Protein AF-0000000070792043 (afdb_homodimer)

Organism: Mycobacterium bovis (strain ATCC BAA-935 / AF2122/97) (NCBI:txid233413)

Structure (mmCIF, N/CA/C/O backbone):
data_AF-0000000070792043-model_v1
#
loop_
_entity.id
_entity.type
_entity.pdbx_description
1 polymer 'PROBABLE CONSERVED MEMBRANE PROTEIN'
#
loop_
_atom_site.group_PDB
_atom_site.id
_atom_site.type_symbol
_atom_site.label_atom_id
_atom_site.label_alt_id
_atom_site.label_comp_id
_atom_site.label_asym_id
_atom_site.label_entity_id
_atom_site.label_seq_id
_atom_site.pdbx_PDB_ins_code
_atom_site.Cartn_x
_atom_site.Cartn_y
_atom_site.Cartn_z
_atom_site.occupancy
_atom_site.B_iso_or_equiv
_atom_site.auth_seq_id
_atom_site.auth_comp_id
_atom_site.auth_asym_id
_atom_site.auth_atom_id
_atom_site.pdbx_PDB_model_num
ATOM 1 N N . MET A 1 1 ? -3.168 -21.172 -9.523 1 60.22 1 MET A N 1
ATOM 2 C CA . MET A 1 1 ? -3.551 -22.078 -8.445 1 60.22 1 MET A CA 1
ATOM 3 C C . MET A 1 1 ? -4.125 -23.375 -9.008 1 60.22 1 MET A C 1
ATOM 5 O O . MET A 1 1 ? -3.621 -24.453 -8.711 1 60.22 1 MET A O 1
ATOM 9 N N . VAL A 1 2 ? -5.059 -23.281 -9.781 1 49.59 2 VAL A N 1
ATOM 10 C CA . VAL A 1 2 ? -5.766 -24.469 -10.258 1 49.59 2 VAL A CA 1
ATOM 11 C C . VAL A 1 2 ? -4.809 -25.375 -11.031 1 49.59 2 VAL A C 1
ATOM 13 O O . VAL A 1 2 ? -4.785 -26.578 -10.82 1 49.59 2 VAL A O 1
ATOM 16 N N . VAL A 1 3 ? -4.082 -24.781 -11.852 1 55.53 3 VAL A N 1
ATOM 17 C CA . VAL A 1 3 ? -3.17 -25.562 -12.68 1 55.53 3 VAL A CA 1
ATOM 18 C C . VAL A 1 3 ? -2.18 -26.312 -11.789 1 55.53 3 VAL A C 1
ATOM 20 O O . VAL A 1 3 ? -1.885 -27.484 -12.023 1 55.53 3 VAL A O 1
ATOM 23 N N . PHE A 1 4 ? -1.807 -25.641 -10.773 1 60.34 4 PHE A N 1
ATOM 24 C CA . PHE A 1 4 ? -0.852 -26.281 -9.875 1 60.34 4 PHE A CA 1
ATOM 25 C C . PHE A 1 4 ? -1.521 -27.391 -9.062 1 60.34 4 PHE A C 1
ATOM 27 O O . PHE A 1 4 ? -0.914 -28.422 -8.805 1 60.34 4 PHE A O 1
ATOM 34 N N . ALA A 1 5 ? -2.715 -27.078 -8.688 1 56.19 5 ALA A N 1
ATOM 35 C CA . ALA A 1 5 ? -3.457 -28.078 -7.938 1 56.19 5 ALA A CA 1
ATOM 36 C C . ALA A 1 5 ? -3.635 -29.359 -8.758 1 56.19 5 ALA A C 1
ATOM 38 O O . ALA A 1 5 ? -3.465 -30.469 -8.25 1 56.19 5 ALA A O 1
ATOM 39 N N . ILE A 1 6 ? -3.848 -29.25 -9.844 1 57.34 6 ILE A N 1
ATOM 40 C CA . ILE A 1 6 ? -4.094 -30.391 -10.719 1 57.34 6 ILE A CA 1
ATOM 41 C C . ILE A 1 6 ? -2.793 -31.156 -10.93 1 57.34 6 ILE A C 1
ATOM 43 O O . ILE A 1 6 ? -2.795 -32.406 -10.977 1 57.34 6 ILE A O 1
ATOM 47 N N . ALA A 1 7 ? -1.88 -30.438 -10.914 1 60.56 7 ALA A N 1
ATOM 48 C CA . ALA A 1 7 ? -0.592 -31.078 -11.172 1 60.56 7 ALA A CA 1
ATOM 49 C C . ALA A 1 7 ? 0.006 -31.641 -9.883 1 60.56 7 ALA A C 1
ATOM 51 O O . ALA A 1 7 ? 1.065 -32.281 -9.906 1 60.56 7 ALA A O 1
ATOM 52 N N . GLY A 1 8 ? -0.8 -31.562 -8.766 1 61.88 8 GLY A N 1
ATOM 53 C CA . GLY A 1 8 ? -0.325 -32.094 -7.5 1 61.88 8 GLY A CA 1
ATOM 54 C C . GLY A 1 8 ? 0.674 -31.172 -6.812 1 61.88 8 GLY A C 1
ATOM 55 O O . GLY A 1 8 ? 1.369 -31.594 -5.887 1 61.88 8 GLY A O 1
ATOM 56 N N . ASP A 1 9 ? 0.768 -30.078 -7.336 1 73.19 9 ASP A N 1
ATOM 57 C CA . ASP A 1 9 ? 1.8 -29.172 -6.844 1 73.19 9 ASP A CA 1
ATOM 58 C C . ASP A 1 9 ? 1.184 -27.984 -6.094 1 73.19 9 ASP A C 1
ATOM 60 O O . ASP A 1 9 ? 1.691 -26.875 -6.164 1 73.19 9 ASP A O 1
ATOM 64 N N . PHE A 1 10 ? 0.023 -28.328 -5.371 1 77.19 10 PHE A N 1
ATOM 65 C CA . PHE A 1 10 ? -0.69 -27.266 -4.688 1 77.19 10 PHE A CA 1
ATOM 66 C C . PHE A 1 10 ? 0.162 -26.672 -3.574 1 77.19 10 PHE A C 1
ATOM 68 O O . PHE A 1 10 ? 0.222 -25.453 -3.416 1 77.19 10 PHE A O 1
ATOM 75 N N . TRP A 1 11 ? 0.757 -27.531 -2.824 1 80.06 11 TRP A N 1
ATOM 76 C CA . TRP A 1 11 ? 1.46 -27.047 -1.635 1 80.06 11 TRP A CA 1
ATOM 77 C C . TRP A 1 11 ? 2.652 -26.188 -2.016 1 80.06 11 TRP A C 1
ATOM 79 O O . TRP A 1 11 ? 2.855 -25.109 -1.437 1 80.06 11 TRP A O 1
ATOM 89 N N . PRO A 1 12 ? 3.436 -26.656 -2.986 1 77.75 12 PRO A N 1
ATOM 90 C CA . PRO A 1 12 ? 4.496 -25.766 -3.434 1 77.75 12 PRO A CA 1
ATOM 91 C C . PRO A 1 12 ? 3.959 -24.422 -3.949 1 77.75 12 PRO A C 1
ATOM 93 O O . PRO A 1 12 ? 4.574 -23.375 -3.727 1 77.75 12 PRO A O 1
ATOM 96 N N . TRP A 1 13 ? 2.887 -24.438 -4.664 1 81.19 13 TRP A N 1
ATOM 97 C CA . TRP A 1 13 ? 2.252 -23.203 -5.137 1 81.19 13 TRP A CA 1
ATOM 98 C C . TRP A 1 13 ? 1.836 -22.328 -3.967 1 81.19 13 TRP A C 1
ATOM 100 O O . TRP A 1 13 ? 2.092 -21.125 -3.971 1 81.19 13 TRP A O 1
ATOM 110 N N . ALA A 1 14 ? 1.136 -22.906 -2.998 1 84.75 14 ALA A N 1
ATOM 111 C CA . ALA A 1 14 ? 0.627 -22.172 -1.844 1 84.75 14 ALA A CA 1
ATOM 112 C C . ALA A 1 14 ? 1.769 -21.547 -1.044 1 84.75 14 ALA A C 1
ATOM 114 O O . ALA A 1 14 ? 1.661 -20.422 -0.58 1 84.75 14 ALA A O 1
ATOM 115 N N . LEU A 1 15 ? 2.795 -22.328 -0.849 1 84.88 15 LEU A N 1
ATOM 116 C CA . LEU A 1 15 ? 3.945 -21.828 -0.106 1 84.88 15 LEU A CA 1
ATOM 117 C C . LEU A 1 15 ? 4.59 -20.656 -0.83 1 84.88 15 LEU A C 1
ATOM 119 O O . LEU A 1 15 ? 4.941 -19.641 -0.204 1 84.88 15 LEU A O 1
ATOM 123 N N . GLN A 1 16 ? 4.754 -20.812 -2.141 1 86.06 16 GLN A N 1
ATOM 124 C CA . GLN A 1 16 ? 5.332 -19.719 -2.916 1 86.06 16 GLN A CA 1
ATOM 125 C C . GLN A 1 16 ? 4.43 -18.484 -2.891 1 86.06 16 GLN A C 1
ATOM 127 O O . GLN A 1 16 ? 4.918 -17.359 -2.822 1 86.06 16 GLN A O 1
ATOM 132 N N . PHE A 1 17 ? 3.162 -18.766 -3.025 1 90 17 PHE A N 1
ATOM 133 C CA . PHE A 1 17 ? 2.195 -17.672 -2.982 1 90 17 PHE A CA 1
ATOM 134 C C . PHE A 1 17 ? 2.318 -16.891 -1.681 1 90 17 PHE A C 1
ATOM 136 O O . PHE A 1 17 ? 2.457 -15.664 -1.696 1 90 17 PHE A O 1
ATOM 143 N N . VAL A 1 18 ? 2.289 -17.516 -0.588 1 89.94 18 VAL A N 1
ATOM 144 C CA . VAL A 1 18 ? 2.326 -16.875 0.728 1 89.94 18 VAL A CA 1
ATOM 145 C C . VAL A 1 18 ? 3.674 -16.188 0.932 1 89.94 18 VAL A C 1
ATOM 147 O O . VAL A 1 18 ? 3.73 -15.055 1.408 1 89.94 18 VAL A O 1
ATOM 150 N N . ALA A 1 19 ? 4.75 -16.844 0.618 1 89.88 19 ALA A N 1
ATOM 151 C CA . ALA A 1 19 ? 6.086 -16.281 0.789 1 89.88 19 ALA A CA 1
ATOM 152 C C . ALA A 1 19 ? 6.238 -14.992 -0.025 1 89.88 19 ALA A C 1
ATOM 154 O O . ALA A 1 19 ? 6.73 -13.984 0.483 1 89.88 19 ALA A O 1
ATOM 155 N N . THR A 1 20 ? 5.812 -15.055 -1.32 1 92.38 20 THR A N 1
ATOM 156 C CA . THR A 1 20 ? 5.938 -13.891 -2.184 1 92.38 20 THR A CA 1
ATOM 157 C C . THR A 1 20 ? 5.062 -12.742 -1.681 1 92.38 20 THR A C 1
ATOM 159 O O . THR A 1 20 ? 5.48 -11.586 -1.684 1 92.38 20 THR A O 1
ATOM 162 N N . LEU A 1 21 ? 3.926 -13.102 -1.279 1 92.75 21 LEU A N 1
ATOM 163 C CA . LEU A 1 21 ? 2.988 -12.117 -0.755 1 92.75 21 LEU A CA 1
ATOM 164 C C . LEU A 1 21 ? 3.586 -11.375 0.437 1 92.75 21 LEU A C 1
ATOM 166 O O . LEU A 1 21 ? 3.604 -10.141 0.463 1 92.75 21 LEU A O 1
ATOM 170 N N . TRP A 1 22 ? 4.074 -12.055 1.373 1 90.69 22 TRP A N 1
ATOM 171 C CA . TRP A 1 22 ? 4.574 -11.469 2.611 1 90.69 22 TRP A CA 1
ATOM 172 C C . TRP A 1 22 ? 5.902 -10.75 2.377 1 90.69 22 TRP A C 1
ATOM 174 O O . TRP A 1 22 ? 6.133 -9.664 2.908 1 90.69 22 TRP A O 1
ATOM 184 N N . VAL A 1 23 ? 6.758 -11.367 1.626 1 91 23 VAL A N 1
ATOM 185 C CA . VAL A 1 23 ? 8.039 -10.727 1.344 1 91 23 VAL A CA 1
ATOM 186 C C . VAL A 1 23 ? 7.812 -9.422 0.586 1 91 23 VAL A C 1
ATOM 188 O O . VAL A 1 23 ? 8.5 -8.43 0.834 1 91 23 VAL A O 1
ATOM 191 N N . SER A 1 24 ? 6.887 -9.438 -0.361 1 93.56 24 SER A N 1
ATOM 192 C CA . SER A 1 24 ? 6.57 -8.227 -1.108 1 93.56 24 SER A CA 1
ATOM 193 C C . SER A 1 24 ? 6.047 -7.133 -0.187 1 93.56 24 SER A C 1
ATOM 195 O O . SER A 1 24 ? 6.43 -5.965 -0.32 1 93.56 24 SER A O 1
ATOM 197 N N . THR A 1 25 ? 5.176 -7.477 0.72 1 91.69 25 THR A N 1
ATOM 198 C CA . THR A 1 25 ? 4.648 -6.496 1.663 1 91.69 25 THR A CA 1
ATOM 199 C C . THR A 1 25 ? 5.754 -5.965 2.568 1 91.69 25 THR A C 1
ATOM 201 O O . THR A 1 25 ? 5.816 -4.766 2.842 1 91.69 25 THR A O 1
ATOM 204 N N . PHE A 1 26 ? 6.645 -6.852 3.004 1 90.44 26 PHE A N 1
ATOM 205 C CA . PHE A 1 26 ? 7.758 -6.438 3.85 1 90.44 26 PHE A CA 1
ATOM 206 C C . PHE A 1 26 ? 8.695 -5.508 3.094 1 90.44 26 PHE A C 1
ATOM 208 O O . PHE A 1 26 ? 9.32 -4.629 3.689 1 90.44 26 PHE A O 1
ATOM 215 N N . LEU A 1 27 ? 8.758 -5.746 1.826 1 93.44 27 LEU A N 1
ATOM 216 C CA . LEU A 1 27 ? 9.578 -4.859 1.006 1 93.44 27 LEU A CA 1
ATOM 217 C C . LEU A 1 27 ? 9.055 -3.428 1.071 1 93.44 27 LEU A C 1
ATOM 219 O O . LEU A 1 27 ? 9.844 -2.484 1.205 1 93.44 27 LEU A O 1
ATOM 223 N N . VAL A 1 28 ? 7.793 -3.252 1.011 1 91.62 28 VAL A N 1
ATOM 224 C CA . VAL A 1 28 ? 7.188 -1.925 1.063 1 91.62 28 VAL A CA 1
ATOM 225 C C . VAL A 1 28 ? 7.336 -1.345 2.469 1 91.62 28 VAL A C 1
ATOM 227 O O . VAL A 1 28 ? 7.703 -0.178 2.631 1 91.62 28 VAL A O 1
ATOM 230 N N . VAL A 1 29 ? 7.09 -2.188 3.486 1 88.62 29 VAL A N 1
ATOM 231 C CA . VAL A 1 29 ? 7.184 -1.729 4.867 1 88.62 29 VAL A CA 1
ATOM 232 C C . VAL A 1 29 ? 8.625 -1.343 5.188 1 88.62 29 VAL A C 1
ATOM 234 O O . VAL A 1 29 ? 8.867 -0.376 5.914 1 88.62 29 VAL A O 1
ATOM 237 N N . ALA A 1 30 ? 9.57 -2.076 4.629 1 90.62 30 ALA A N 1
ATOM 238 C CA . ALA A 1 30 ? 11 -1.852 4.855 1 90.62 30 ALA A CA 1
ATOM 239 C C . ALA A 1 30 ? 11.438 -0.505 4.285 1 90.62 30 ALA A C 1
ATOM 241 O O . ALA A 1 30 ? 12.484 0.026 4.664 1 90.62 30 ALA A O 1
ATOM 242 N N . SER A 1 31 ? 10.602 -0.005 3.346 1 93.5 31 SER A N 1
ATOM 243 C CA . SER A 1 31 ? 10.953 1.264 2.713 1 93.5 31 SER A CA 1
ATOM 244 C C . SER A 1 31 ? 10.508 2.447 3.568 1 93.5 31 SER A C 1
ATOM 246 O O . SER A 1 31 ? 10.773 3.602 3.225 1 93.5 31 SER A O 1
ATOM 248 N N . HIS A 1 32 ? 9.883 2.182 4.727 1 88.38 32 HIS A N 1
ATOM 249 C CA . HIS A 1 32 ? 9.422 3.238 5.621 1 88.38 32 HIS A CA 1
ATOM 250 C C . HIS A 1 32 ? 10.219 3.244 6.922 1 88.38 32 HIS A C 1
ATOM 252 O O . HIS A 1 32 ? 10.625 2.188 7.41 1 88.38 32 HIS A O 1
ATOM 258 N N . GLU A 1 33 ? 10.477 4.391 7.344 1 74.56 33 GLU A N 1
ATOM 259 C CA . GLU A 1 33 ? 11.133 4.594 8.633 1 74.56 33 GLU A CA 1
ATOM 260 C C . GLU A 1 33 ? 10.148 5.082 9.688 1 74.56 33 GLU A C 1
ATOM 262 O O . GLU A 1 33 ? 9.641 6.203 9.602 1 74.56 33 GLU A O 1
ATOM 267 N N . PHE A 1 34 ? 9.531 4.113 10.555 1 63.62 34 PHE A N 1
ATOM 268 C CA . PHE A 1 34 ? 8.586 4.523 11.586 1 63.62 34 PHE A CA 1
ATOM 269 C C . PHE A 1 34 ? 9.32 4.953 12.852 1 63.62 34 PHE A C 1
ATOM 271 O O . PHE A 1 34 ? 8.82 5.781 13.617 1 63.62 34 PHE A O 1
ATOM 278 N N . GLU A 1 35 ? 10.266 3.941 13.469 1 53 35 GLU A N 1
ATOM 279 C CA . GLU A 1 35 ? 10.867 4.082 14.789 1 53 35 GLU A CA 1
ATOM 280 C C . GLU A 1 35 ? 11.836 5.266 14.828 1 53 35 GLU A C 1
ATOM 282 O O . GLU A 1 35 ? 12.492 5.5 15.844 1 53 35 GLU A O 1
ATOM 287 N N . ASP A 1 36 ? 12.266 5.793 13.875 1 46.47 36 ASP A N 1
ATOM 288 C CA . ASP A 1 36 ? 13.609 6.188 14.281 1 46.47 36 ASP A CA 1
ATOM 289 C C . ASP A 1 36 ? 13.578 6.973 15.594 1 46.47 36 ASP A C 1
ATOM 291 O O . ASP A 1 36 ? 12.688 7.793 15.812 1 46.47 36 ASP A O 1
ATOM 295 N N . ASP A 1 37 ? 14.234 6.359 16.641 1 40.28 37 ASP A N 1
ATOM 296 C CA . ASP A 1 37 ? 15.047 6.93 17.703 1 40.28 37 ASP A CA 1
ATOM 297 C C . ASP A 1 37 ? 15.516 8.336 17.344 1 40.28 37 ASP A C 1
ATOM 299 O O . ASP A 1 37 ? 16.391 8.898 18.016 1 40.28 37 ASP A O 1
ATOM 303 N N . THR A 1 38 ? 15.57 8.531 16.156 1 39.09 38 THR A N 1
ATOM 304 C CA . THR A 1 38 ? 16.234 9.82 16.016 1 39.09 38 THR A CA 1
ATOM 305 C C . THR A 1 38 ? 15.492 10.891 16.812 1 39.09 38 THR A C 1
ATOM 307 O O . THR A 1 38 ? 14.281 11.062 16.672 1 39.09 38 THR A O 1
ATOM 310 N N . GLN A 1 39 ? 15.781 10.984 18.078 1 37.19 39 GLN A N 1
ATOM 311 C CA . GLN A 1 39 ? 15.695 12.102 19.016 1 37.19 39 GLN A CA 1
ATOM 312 C C . GLN A 1 39 ? 15.297 13.391 18.297 1 37.19 39 GLN A C 1
ATOM 314 O O . GLN A 1 39 ? 15.141 14.43 18.938 1 37.19 39 GLN A O 1
ATOM 319 N N . GLY A 1 40 ? 15.773 13.633 17.078 1 37.81 40 GLY A N 1
ATOM 320 C CA . GLY A 1 40 ? 15.609 15.055 16.781 1 37.81 40 GLY A CA 1
ATOM 321 C C . GLY A 1 40 ? 14.148 15.484 16.75 1 37.81 40 GLY A C 1
ATOM 322 O O . GLY A 1 40 ? 13.258 14.648 16.594 1 37.81 40 GLY A O 1
ATOM 323 N N . GLY A 1 41 ? 13.742 16.516 17.391 1 35.09 41 GLY A N 1
ATOM 324 C CA . GLY A 1 41 ? 12.555 17.328 17.609 1 35.09 41 GLY A CA 1
ATOM 325 C C . GLY A 1 41 ? 11.578 17.281 16.453 1 35.09 41 GLY A C 1
ATOM 326 O O . GLY A 1 41 ? 11.969 17.078 15.305 1 35.09 41 GLY A O 1
ATOM 327 N N . ALA A 1 42 ? 10.414 16.438 16.531 1 41.62 42 ALA A N 1
ATOM 328 C CA . ALA A 1 42 ? 9.305 16.906 15.719 1 41.62 42 ALA A CA 1
ATOM 329 C C . ALA A 1 42 ? 9.516 18.359 15.289 1 41.62 42 ALA A C 1
ATOM 331 O O . ALA A 1 42 ? 9.398 19.281 16.094 1 41.62 42 ALA A O 1
ATOM 332 N N . VAL A 1 43 ? 10.438 18.703 14.641 1 39.06 43 VAL A N 1
ATOM 333 C CA . VAL A 1 43 ? 10.422 20.125 14.32 1 39.06 43 VAL A CA 1
ATOM 334 C C . VAL A 1 43 ? 9.055 20.531 13.773 1 39.06 43 VAL A C 1
ATOM 336 O O . VAL A 1 43 ? 8.617 20 12.742 1 39.06 43 VAL A O 1
ATOM 339 N N . ASN A 1 44 ? 7.945 20.641 14.609 1 43.31 44 ASN A N 1
ATOM 340 C CA . ASN A 1 44 ? 6.641 21.266 14.422 1 43.31 44 ASN A CA 1
ATOM 341 C C . ASN A 1 44 ? 6.508 21.875 13.031 1 43.31 44 ASN A C 1
ATOM 343 O O . ASN A 1 44 ? 5.398 21.984 12.5 1 43.31 44 ASN A O 1
ATOM 347 N N . GLY A 1 45 ? 7.633 22.609 12.516 1 43.75 45 GLY A N 1
ATOM 348 C CA . GLY A 1 45 ? 7.641 23.5 11.359 1 43.75 45 GLY A CA 1
ATOM 349 C C . GLY A 1 45 ? 8.227 22.844 10.117 1 43.75 45 GLY A C 1
ATOM 350 O O . GLY A 1 45 ? 8.758 23.547 9.242 1 43.75 45 GLY A O 1
ATOM 351 N N . GLU A 1 46 ? 8.477 21.438 10.172 1 54.53 46 GLU A N 1
ATOM 352 C CA . GLU A 1 46 ? 9.32 20.953 9.078 1 54.53 46 GLU A CA 1
ATOM 353 C C . GLU A 1 46 ? 8.523 20.828 7.781 1 54.53 46 GLU A C 1
ATOM 355 O O . GLU A 1 46 ? 7.305 20.656 7.812 1 54.53 46 GLU A O 1
ATOM 360 N N . ASP A 1 47 ? 9.156 21.266 6.68 1 69.31 47 ASP A N 1
ATOM 361 C CA . ASP A 1 47 ? 8.766 21.172 5.277 1 69.31 47 ASP A CA 1
ATOM 362 C C . ASP A 1 47 ? 8.297 19.766 4.926 1 69.31 47 ASP A C 1
ATOM 364 O O . ASP A 1 47 ? 8.906 18.781 5.336 1 69.31 47 ASP A O 1
ATOM 368 N N . TRP A 1 48 ? 7.137 19.594 4.648 1 76.19 48 TRP A N 1
ATOM 369 C CA . TRP A 1 48 ? 6.488 18.359 4.215 1 76.19 48 TRP A CA 1
ATOM 370 C C . TRP A 1 48 ? 7.441 17.516 3.385 1 76.19 48 TRP A C 1
ATOM 372 O O . TRP A 1 48 ? 7.531 16.297 3.586 1 76.19 48 TRP A O 1
ATOM 382 N N . GLY A 1 49 ? 8.148 18.188 2.494 1 81.38 49 GLY A N 1
ATOM 383 C CA . GLY A 1 49 ? 9.086 17.453 1.654 1 81.38 49 GLY A CA 1
ATOM 384 C C . GLY A 1 49 ? 10.195 16.781 2.441 1 81.38 49 GLY A C 1
ATOM 385 O O . GLY A 1 49 ? 10.57 15.641 2.152 1 81.38 49 GLY A O 1
ATOM 386 N N . ILE A 1 50 ? 10.688 17.438 3.363 1 83.94 50 ILE A N 1
ATOM 387 C CA . ILE A 1 50 ? 11.75 16.906 4.195 1 83.94 50 ILE A CA 1
ATOM 388 C C . ILE A 1 50 ? 11.219 15.734 5.023 1 83.94 50 ILE A C 1
ATOM 390 O O . ILE A 1 50 ? 11.883 14.703 5.156 1 83.94 50 ILE A O 1
ATOM 394 N N . ASP A 1 51 ? 10.039 15.945 5.551 1 82.19 51 ASP A N 1
ATOM 395 C CA . ASP A 1 51 ? 9.406 14.875 6.312 1 82.19 51 ASP A CA 1
ATOM 396 C C . ASP A 1 51 ? 9.227 13.617 5.461 1 82.19 51 ASP A C 1
ATOM 398 O O . ASP A 1 51 ? 9.484 12.508 5.922 1 82.19 51 ASP A O 1
ATOM 402 N N . GLN A 1 52 ? 8.828 13.766 4.223 1 85.81 52 GLN A N 1
ATOM 403 C CA . GLN A 1 52 ? 8.648 12.641 3.309 1 85.81 52 GLN A CA 1
ATOM 404 C C . GLN A 1 52 ? 9.969 11.922 3.051 1 85.81 52 GLN A C 1
ATOM 406 O O . GLN A 1 52 ? 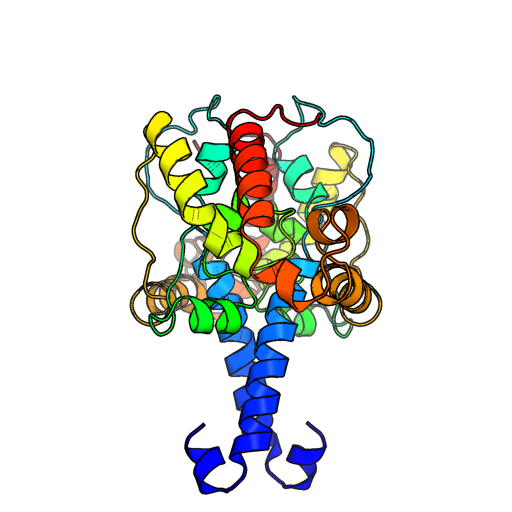10 10.688 2.975 1 85.81 52 GLN A O 1
ATOM 411 N N . LEU A 1 53 ? 11.039 12.688 2.912 1 89.44 53 LEU A N 1
ATOM 412 C CA . LEU A 1 53 ? 12.352 12.117 2.637 1 89.44 53 LEU A CA 1
ATOM 413 C C . LEU A 1 53 ? 12.883 11.367 3.854 1 89.44 53 LEU A C 1
ATOM 415 O O . LEU A 1 53 ? 13.531 10.328 3.713 1 89.44 53 LEU A O 1
ATOM 419 N N . GLU A 1 54 ? 12.586 11.852 4.984 1 87.44 54 GLU A N 1
ATOM 420 C CA . GLU A 1 54 ? 13.141 11.273 6.207 1 87.44 54 GLU A CA 1
ATOM 421 C C . GLU A 1 54 ? 12.414 9.984 6.586 1 87.44 54 GLU A C 1
ATOM 423 O O . GLU A 1 54 ? 12.992 9.109 7.23 1 87.44 54 GLU A O 1
ATOM 428 N N . HIS A 1 55 ? 11.188 9.82 6.113 1 87.56 55 HIS A N 1
ATOM 429 C CA . HIS A 1 55 ? 10.406 8.664 6.527 1 87.56 55 HIS A CA 1
ATOM 430 C C . HIS A 1 55 ? 10.367 7.605 5.434 1 87.56 55 HIS A C 1
ATOM 432 O O . HIS A 1 55 ? 9.57 6.664 5.5 1 87.56 55 HIS A O 1
ATOM 438 N N . ALA A 1 56 ? 11.211 7.766 4.441 1 92.56 56 ALA A N 1
ATOM 439 C CA . ALA A 1 56 ? 11.297 6.793 3.355 1 92.56 56 ALA A CA 1
ATOM 440 C C . ALA A 1 56 ? 12.742 6.391 3.088 1 92.56 56 ALA A C 1
ATOM 442 O O . ALA A 1 56 ? 13.656 7.203 3.236 1 92.56 56 ALA A O 1
ATOM 443 N N . ASN A 1 57 ? 12.977 5.23 2.705 1 94.06 57 ASN A N 1
ATOM 444 C CA . ASN A 1 57 ? 14.273 4.688 2.299 1 94.06 57 ASN A CA 1
ATOM 445 C C . ASN A 1 57 ? 14.211 4.082 0.9 1 94.06 57 ASN A C 1
ATOM 447 O O . ASN A 1 57 ? 13.242 3.396 0.559 1 94.06 57 ASN A O 1
ATOM 451 N N . ASP A 1 58 ? 15.125 4.414 0.152 1 96.19 58 ASP A N 1
ATOM 452 C CA . ASP A 1 58 ? 15.297 3.652 -1.081 1 96.19 58 ASP A CA 1
ATOM 453 C C . ASP A 1 58 ? 15.867 2.266 -0.793 1 96.19 58 ASP A C 1
ATOM 455 O O . ASP A 1 58 ? 16.734 2.111 0.075 1 96.19 58 ASP A O 1
ATOM 459 N N . LEU A 1 59 ? 15.398 1.35 -1.594 1 95.38 59 LEU A N 1
ATOM 460 C CA . LEU A 1 59 ? 15.82 -0.021 -1.335 1 95.38 59 LEU A CA 1
ATOM 461 C C . LEU A 1 59 ? 16.422 -0.649 -2.588 1 95.38 59 LEU A C 1
ATOM 463 O O . LEU A 1 59 ? 16.031 -0.315 -3.707 1 95.38 59 LEU A O 1
ATOM 467 N N . THR A 1 60 ? 17.391 -1.559 -2.301 1 96.19 60 THR A N 1
ATOM 468 C CA . THR A 1 60 ? 17.922 -2.451 -3.328 1 96.19 60 THR A CA 1
ATOM 469 C C . THR A 1 60 ? 17.594 -3.906 -2.996 1 96.19 60 THR A C 1
ATOM 471 O O . THR A 1 60 ? 17.625 -4.301 -1.828 1 96.19 60 THR A O 1
ATOM 474 N N . VAL A 1 61 ? 17.219 -4.633 -4.02 1 95.19 61 VAL A N 1
ATOM 475 C CA . VAL A 1 61 ? 16.969 -6.062 -3.857 1 95.19 61 VAL A CA 1
ATOM 476 C C . VAL A 1 61 ? 18.156 -6.852 -4.43 1 95.19 61 VAL A C 1
ATOM 478 O O . VAL A 1 61 ? 18.797 -7.625 -3.717 1 95.19 61 VAL A O 1
ATOM 481 N N . ILE A 1 62 ? 18.469 -6.59 -5.691 1 94 62 ILE A N 1
ATOM 482 C CA . ILE A 1 62 ? 19.578 -7.293 -6.312 1 94 62 ILE A CA 1
ATOM 483 C C . ILE A 1 62 ? 20.625 -6.285 -6.777 1 94 62 ILE A C 1
ATOM 485 O O . ILE A 1 62 ? 21.672 -6.668 -7.305 1 94 62 ILE A O 1
ATOM 489 N N . GLY A 1 63 ? 20.375 -5.043 -6.746 1 93.56 63 GLY A N 1
ATOM 490 C CA . GLY A 1 63 ? 21.391 -4.031 -6.988 1 93.56 63 GLY A CA 1
ATOM 491 C C . GLY A 1 63 ? 21.219 -3.336 -8.328 1 93.56 63 GLY A C 1
ATOM 492 O O . GLY A 1 63 ? 21.781 -2.254 -8.539 1 93.56 63 GLY A O 1
ATOM 493 N N . ASN A 1 64 ? 20.5 -3.93 -9.289 1 93.88 64 ASN A N 1
ATOM 494 C CA . ASN A 1 64 ? 20.188 -3.266 -10.555 1 93.88 64 ASN A CA 1
ATOM 495 C C . ASN A 1 64 ? 18.938 -2.402 -10.438 1 93.88 64 ASN A C 1
ATOM 497 O O . ASN A 1 64 ? 17.859 -2.908 -10.133 1 93.88 64 ASN A O 1
ATOM 501 N N . ARG A 1 65 ? 19.094 -1.191 -10.71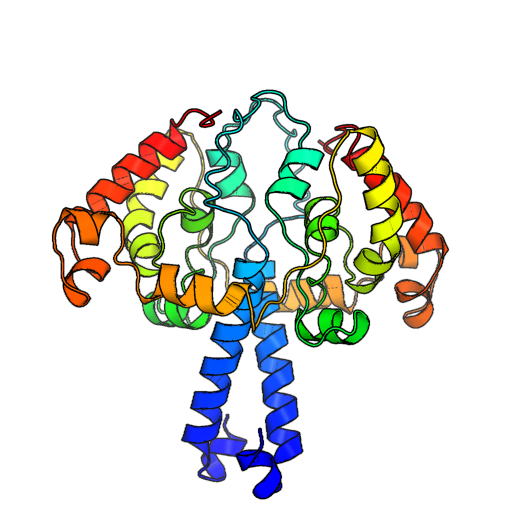9 1 91.81 65 ARG A N 1
ATOM 502 C CA . ARG A 1 65 ? 18.047 -0.206 -10.469 1 91.81 65 ARG A CA 1
ATOM 503 C C . ARG A 1 65 ? 16.766 -0.567 -11.219 1 91.81 65 ARG A C 1
ATOM 505 O O . ARG A 1 65 ? 15.664 -0.404 -10.688 1 91.81 65 ARG A O 1
ATOM 512 N N . TYR A 1 66 ? 16.891 -1.045 -12.469 1 90.81 66 TYR A N 1
ATOM 513 C CA . TYR A 1 66 ? 15.711 -1.316 -13.281 1 90.81 66 TYR A CA 1
ATOM 514 C C . TYR A 1 66 ? 15.039 -2.613 -12.859 1 90.81 66 TYR A C 1
ATOM 516 O O . TYR A 1 66 ? 13.805 -2.709 -12.852 1 90.81 66 TYR A O 1
ATOM 524 N N . VAL A 1 67 ? 15.82 -3.561 -12.492 1 93.31 67 VAL A N 1
ATOM 525 C CA . VAL A 1 67 ? 15.273 -4.82 -12 1 93.31 67 VAL A CA 1
ATOM 526 C C . VAL A 1 67 ? 14.617 -4.598 -10.633 1 93.31 67 VAL A C 1
ATOM 528 O O . VAL A 1 67 ? 13.531 -5.113 -10.367 1 93.31 67 VAL A O 1
ATOM 531 N N . ASP A 1 68 ? 15.305 -3.803 -9.82 1 95.5 68 ASP A N 1
ATOM 532 C CA . ASP A 1 68 ? 14.75 -3.494 -8.508 1 95.5 68 ASP A CA 1
ATOM 533 C C . ASP A 1 68 ? 13.445 -2.715 -8.625 1 95.5 68 ASP A C 1
ATOM 535 O O . ASP A 1 68 ? 12.523 -2.91 -7.836 1 95.5 68 ASP A O 1
ATOM 539 N N . CYS A 1 69 ? 13.398 -1.861 -9.586 1 92.44 69 CYS A N 1
ATOM 540 C CA . CYS A 1 69 ? 12.172 -1.127 -9.859 1 92.44 69 CYS A CA 1
ATOM 541 C C . CYS A 1 69 ? 11.031 -2.078 -10.219 1 92.44 69 CYS A C 1
ATOM 543 O O . CYS A 1 69 ? 9.914 -1.921 -9.734 1 92.44 69 CYS A O 1
ATOM 545 N N . PHE A 1 70 ? 11.344 -3.051 -11.039 1 90.5 70 PHE A N 1
ATOM 546 C CA . PHE A 1 70 ? 10.352 -4.047 -11.422 1 90.5 70 PHE A CA 1
ATOM 547 C C . PHE A 1 70 ? 9.945 -4.895 -10.227 1 90.5 70 PHE A C 1
ATOM 549 O O . PHE A 1 70 ? 8.758 -5.125 -9.992 1 90.5 70 PHE A O 1
ATOM 556 N N . LEU A 1 71 ? 10.953 -5.293 -9.438 1 92.81 71 LEU A N 1
ATOM 557 C CA . LEU A 1 71 ? 10.719 -6.195 -8.32 1 92.81 71 LEU A CA 1
ATOM 558 C C . LEU A 1 71 ? 9.938 -5.496 -7.211 1 92.81 71 LEU A C 1
ATOM 560 O O . LEU A 1 71 ? 9.32 -6.152 -6.367 1 92.81 71 LEU A O 1
ATOM 564 N N . SER A 1 72 ? 9.93 -4.191 -7.172 1 93.12 72 SER A N 1
ATOM 565 C CA . SER A 1 72 ? 9.203 -3.426 -6.16 1 93.12 72 SER A CA 1
ATOM 566 C C . SER A 1 72 ? 7.949 -2.785 -6.746 1 93.12 72 SER A C 1
ATOM 568 O O . SER A 1 72 ? 7.34 -1.917 -6.121 1 93.12 72 SER A O 1
ATOM 570 N N . ALA A 1 73 ? 7.641 -3.156 -7.957 1 88.88 73 ALA A N 1
ATOM 571 C CA . ALA A 1 73 ? 6.508 -2.57 -8.672 1 88.88 73 ALA A CA 1
ATOM 572 C C . ALA A 1 73 ? 6.625 -1.05 -8.727 1 88.88 73 ALA A C 1
ATOM 574 O O . ALA A 1 73 ? 5.641 -0.337 -8.523 1 88.88 73 ALA A O 1
ATOM 575 N N . GLY A 1 74 ? 7.906 -0.581 -8.898 1 89.19 74 GLY A N 1
ATOM 576 C CA . GLY A 1 74 ? 8.141 0.835 -9.133 1 89.19 74 GLY A CA 1
ATOM 577 C C . GLY A 1 74 ? 8.516 1.594 -7.875 1 89.19 74 GLY A C 1
ATOM 578 O O . GLY A 1 74 ? 8.781 2.795 -7.926 1 89.19 74 GLY A O 1
ATOM 579 N N . LEU A 1 75 ? 8.711 0.873 -6.676 1 92.19 75 LEU A N 1
ATOM 580 C CA . LEU A 1 75 ? 8.789 1.607 -5.418 1 92.19 75 LEU A CA 1
ATOM 581 C C . LEU A 1 75 ? 10.203 1.567 -4.852 1 92.19 75 LEU A C 1
ATOM 583 O O . LEU A 1 75 ? 10.43 1.987 -3.713 1 92.19 75 LEU A O 1
ATOM 587 N N . SER A 1 76 ? 11.156 1.131 -5.707 1 94.44 76 SER A N 1
ATOM 588 C CA . SER A 1 76 ? 12.531 1.087 -5.215 1 94.44 76 SER A CA 1
ATOM 589 C C . SER A 1 76 ? 13.055 2.486 -4.91 1 94.44 76 SER A C 1
ATOM 591 O O . SER A 1 76 ? 13.805 2.68 -3.947 1 94.44 76 SER A O 1
ATOM 593 N N . SER A 1 77 ? 12.688 3.459 -5.719 1 94 77 SER A N 1
ATOM 594 C CA . SER A 1 77 ? 12.961 4.863 -5.438 1 94 77 SER A CA 1
ATOM 595 C C . SER A 1 77 ? 11.867 5.484 -4.578 1 94 77 SER A C 1
ATOM 597 O O . SER A 1 77 ? 11.133 6.363 -5.035 1 94 77 SER A O 1
ATOM 599 N N . HIS A 1 78 ? 11.883 5.031 -3.383 1 95.31 78 HIS A N 1
ATOM 600 C CA . HIS A 1 78 ? 10.727 5.277 -2.521 1 95.31 78 HIS A CA 1
ATOM 601 C C . HIS A 1 78 ? 10.711 6.719 -2.025 1 95.31 78 HIS A C 1
ATOM 603 O O . HIS A 1 78 ? 9.641 7.301 -1.838 1 95.31 78 HIS A O 1
ATOM 609 N N . ARG A 1 79 ? 11.844 7.309 -1.771 1 94.12 79 ARG A N 1
ATOM 610 C CA . ARG A 1 79 ? 11.922 8.703 -1.347 1 94.12 79 ARG A CA 1
ATOM 611 C C . ARG A 1 79 ? 11.297 9.625 -2.385 1 94.12 79 ARG A C 1
ATOM 613 O O . ARG A 1 79 ? 10.523 10.523 -2.039 1 94.12 79 ARG A O 1
ATOM 620 N N . VAL A 1 80 ? 11.625 9.375 -3.701 1 92.06 80 VAL A N 1
ATOM 621 C CA . VAL A 1 80 ? 11.047 10.172 -4.773 1 92.06 80 VAL A CA 1
ATOM 622 C C . VAL A 1 80 ? 9.531 9.961 -4.812 1 92.06 80 VAL A C 1
ATOM 624 O O . VAL A 1 80 ? 8.766 10.922 -4.93 1 92.06 80 VAL A O 1
ATOM 627 N N . HIS A 1 81 ? 9.125 8.727 -4.648 1 90.5 81 HIS A N 1
ATOM 628 C CA . HIS A 1 81 ? 7.695 8.414 -4.656 1 90.5 81 HIS A CA 1
ATOM 629 C C . HIS A 1 81 ? 6.965 9.164 -3.549 1 90.5 81 HIS A C 1
ATOM 631 O O . HIS A 1 81 ? 5.844 9.633 -3.748 1 90.5 81 HIS A O 1
ATOM 637 N N . HIS A 1 82 ? 7.57 9.203 -2.395 1 89.31 82 HIS A N 1
ATOM 638 C CA . HIS A 1 82 ? 6.945 9.898 -1.272 1 89.31 82 HIS A CA 1
ATOM 639 C C . HIS A 1 82 ? 6.758 11.383 -1.571 1 89.31 82 HIS A C 1
ATOM 641 O O . HIS A 1 82 ? 5.738 11.969 -1.206 1 89.31 82 HIS A O 1
ATOM 647 N N . VAL A 1 83 ? 7.715 11.992 -2.193 1 85.62 83 VAL A N 1
ATOM 648 C CA . VAL A 1 83 ? 7.672 13.43 -2.457 1 85.62 83 VAL A CA 1
ATOM 649 C C . VAL A 1 83 ? 6.809 13.703 -3.684 1 85.62 83 VAL A C 1
ATOM 651 O O . VAL A 1 83 ? 6.109 14.711 -3.746 1 85.62 83 VAL A O 1
ATOM 654 N N . LEU A 1 84 ? 6.848 12.727 -4.637 1 84.44 84 LEU A N 1
ATOM 655 C CA . LEU A 1 84 ? 6.117 12.891 -5.891 1 84.44 84 LEU A CA 1
ATOM 656 C C . LEU A 1 84 ? 5.188 11.703 -6.137 1 84.44 84 LEU A C 1
ATOM 658 O O . LEU A 1 84 ? 5.324 11.008 -7.145 1 84.44 84 LEU A O 1
ATOM 662 N N . PRO A 1 85 ? 4.152 11.578 -5.34 1 81.81 85 PRO A N 1
ATOM 663 C CA . PRO A 1 85 ? 3.291 10.398 -5.418 1 81.81 85 PRO A CA 1
ATOM 664 C C . PRO A 1 85 ? 2.432 10.375 -6.68 1 81.81 85 PRO A C 1
ATOM 666 O O . PRO A 1 85 ? 1.869 9.336 -7.031 1 81.81 85 PRO A O 1
ATOM 669 N N . PHE A 1 86 ? 2.422 11.367 -7.398 1 72.06 86 PHE A N 1
ATOM 670 C CA . PHE A 1 86 ? 1.544 11.453 -8.562 1 72.06 86 PHE A CA 1
ATOM 671 C C . PHE A 1 86 ? 2.248 10.93 -9.805 1 72.06 86 PHE A C 1
ATOM 673 O O . PHE A 1 86 ? 1.625 10.773 -10.859 1 72.06 86 PHE A O 1
ATOM 680 N N . GLN A 1 87 ? 3.596 10.719 -9.578 1 75.25 87 GLN A N 1
ATOM 681 C CA . GLN A 1 87 ? 4.312 10.102 -10.688 1 75.25 87 GLN A CA 1
ATOM 682 C C . GLN A 1 87 ? 3.854 8.664 -10.906 1 75.25 87 GLN A C 1
ATOM 684 O O . GLN A 1 87 ? 3.83 7.863 -9.969 1 75.25 87 GLN A O 1
ATOM 689 N N . ARG A 1 88 ? 3.113 8.266 -11.727 1 70.75 88 ARG A N 1
ATOM 690 C CA . ARG A 1 88 ? 2.424 7.012 -11.984 1 70.75 88 ARG A CA 1
ATOM 691 C C . ARG A 1 88 ? 3.369 5.984 -12.602 1 70.75 88 ARG A C 1
ATOM 693 O O . ARG A 1 88 ? 2.924 5.016 -13.219 1 70.75 88 ARG A O 1
ATOM 700 N N . SER A 1 89 ? 4.699 6.27 -12.562 1 75.62 89 SER A N 1
ATOM 701 C CA . SER A 1 89 ? 5.672 5.336 -13.117 1 75.62 89 SER A CA 1
ATOM 702 C C . SER A 1 89 ? 6.914 5.234 -12.242 1 75.62 89 SER A C 1
ATOM 704 O O . SER A 1 89 ? 7.43 6.25 -11.773 1 75.62 89 SER A O 1
ATOM 706 N N . GLY A 1 90 ? 7.301 3.975 -12.062 1 80.38 90 GLY A N 1
ATOM 707 C CA . GLY A 1 90 ? 8.562 3.75 -11.367 1 80.38 90 GLY A CA 1
ATOM 708 C C . GLY A 1 90 ? 9.758 4.297 -12.109 1 80.38 90 GLY A C 1
ATOM 709 O O . GLY A 1 90 ? 10.727 4.75 -11.492 1 80.38 90 GLY A O 1
ATOM 710 N N . PHE A 1 91 ? 9.648 4.262 -13.406 1 81.06 91 PHE A N 1
ATOM 711 C CA . PHE A 1 91 ? 10.742 4.789 -14.219 1 81.06 91 PHE A CA 1
ATOM 712 C C . PHE A 1 91 ? 10.844 6.305 -14.062 1 81.06 91 PHE A C 1
ATOM 714 O O . PHE A 1 91 ? 11.945 6.859 -14.062 1 81.06 91 PHE A O 1
ATOM 721 N N . ALA A 1 92 ? 9.734 6.949 -13.93 1 82.19 92 ALA A N 1
ATOM 722 C CA . ALA A 1 92 ? 9.734 8.391 -13.68 1 82.19 92 ALA A CA 1
ATOM 723 C C . ALA A 1 92 ? 10.422 8.719 -12.352 1 82.19 92 ALA A C 1
ATOM 725 O O . ALA A 1 92 ? 11.125 9.727 -12.242 1 82.19 92 ALA A O 1
ATOM 726 N N . ASN A 1 93 ? 10.172 7.828 -11.406 1 88.69 93 ASN A N 1
ATOM 727 C CA . ASN A 1 93 ? 10.844 8.016 -10.125 1 88.69 93 ASN A CA 1
ATOM 728 C C . ASN A 1 93 ? 12.359 7.922 -10.266 1 88.69 93 ASN A C 1
ATOM 730 O O . ASN A 1 93 ? 13.094 8.711 -9.672 1 88.69 93 ASN A O 1
ATOM 734 N N . ILE A 1 94 ? 12.789 6.984 -11.086 1 88.12 94 ILE A N 1
ATOM 735 C CA . ILE A 1 94 ? 14.219 6.797 -11.297 1 88.12 94 ILE A CA 1
ATOM 736 C C . ILE A 1 94 ? 14.805 8.031 -11.984 1 88.12 94 ILE A C 1
ATOM 738 O O . ILE A 1 94 ? 15.844 8.547 -11.562 1 88.12 94 ILE A O 1
ATOM 742 N N . VAL A 1 95 ? 14.133 8.539 -12.875 1 82.94 95 VAL A N 1
ATOM 743 C CA . VAL A 1 95 ? 14.641 9.633 -13.703 1 82.94 95 VAL A CA 1
ATOM 744 C C . VAL A 1 95 ? 14.695 10.914 -12.875 1 82.94 95 VAL A C 1
ATOM 746 O O . VAL A 1 95 ? 15.586 11.75 -13.07 1 82.94 95 VAL A O 1
ATOM 749 N N . THR A 1 96 ? 13.812 11.078 -11.93 1 88.06 96 THR A N 1
ATOM 750 C CA . THR A 1 96 ? 13.719 12.328 -11.188 1 88.06 96 THR A CA 1
ATOM 751 C C . THR A 1 96 ? 14.539 12.258 -9.906 1 88.06 96 THR A C 1
ATOM 753 O O . THR A 1 96 ? 14.617 13.234 -9.164 1 88.06 96 THR A O 1
ATOM 756 N N . GLU A 1 97 ? 15.117 11.18 -9.68 1 91.19 97 GLU A N 1
ATOM 757 C CA . GLU A 1 97 ? 15.875 10.984 -8.445 1 91.19 97 GLU A CA 1
ATOM 758 C C . GLU A 1 97 ? 16.969 12.031 -8.305 1 91.19 97 GLU A C 1
ATOM 760 O O . GLU A 1 97 ? 17.141 12.617 -7.234 1 91.19 97 GLU A O 1
ATOM 765 N N . ASP A 1 98 ? 17.672 12.297 -9.352 1 88.75 98 ASP A N 1
ATOM 766 C CA . ASP A 1 98 ? 18.797 13.227 -9.297 1 88.75 98 ASP A CA 1
ATOM 767 C C . ASP A 1 98 ? 18.312 14.648 -9.023 1 88.75 98 ASP A C 1
ATOM 769 O O . ASP A 1 98 ? 18.938 15.398 -8.273 1 88.75 98 ASP A O 1
ATOM 773 N N . VAL A 1 99 ? 17.234 15.008 -9.633 1 87.12 99 VAL A N 1
ATOM 774 C CA . VAL A 1 99 ? 16.672 16.344 -9.43 1 87.12 99 VAL A CA 1
ATOM 775 C C . VAL A 1 99 ? 16.25 16.516 -7.973 1 87.12 99 VAL A C 1
ATOM 777 O O . VAL A 1 99 ? 16.531 17.547 -7.359 1 87.12 99 VAL A O 1
ATOM 780 N N . LEU A 1 100 ? 15.625 15.484 -7.457 1 90.38 100 LEU A N 1
ATOM 781 C CA . LEU A 1 100 ? 15.188 15.555 -6.07 1 90.38 100 LEU A CA 1
ATOM 782 C C . LEU A 1 100 ? 16.391 15.594 -5.121 1 90.38 100 LEU A C 1
ATOM 784 O O . LEU A 1 100 ? 16.359 16.297 -4.113 1 90.38 100 LEU A O 1
ATOM 788 N N . ARG A 1 101 ? 17.406 14.906 -5.434 1 92.5 101 ARG A N 1
ATOM 789 C CA . ARG A 1 101 ? 18.641 14.914 -4.641 1 92.5 101 ARG A CA 1
ATOM 790 C C . ARG A 1 101 ? 19.25 16.297 -4.586 1 92.5 101 ARG A C 1
ATOM 792 O O . ARG A 1 101 ? 19.641 16.781 -3.516 1 92.5 101 ARG A O 1
ATOM 799 N N . GLU A 1 102 ? 19.297 16.891 -5.672 1 90.19 102 GLU A N 1
ATOM 800 C CA . GLU A 1 102 ? 19.859 18.234 -5.742 1 90.19 102 GLU A CA 1
ATOM 801 C C . GLU A 1 102 ? 19.016 19.234 -4.953 1 90.19 102 GLU A C 1
ATOM 803 O O . GLU A 1 102 ? 19.547 20.094 -4.246 1 90.19 102 GLU A O 1
ATOM 808 N N . GLU A 1 103 ? 17.734 19.156 -5.125 1 87 103 GLU A N 1
ATOM 809 C CA . GLU A 1 103 ? 16.844 20.031 -4.391 1 87 103 GLU A CA 1
ATOM 810 C C . GLU A 1 103 ? 16.938 19.812 -2.885 1 87 103 GLU A C 1
ATOM 812 O O . GLU A 1 103 ? 16.938 20.766 -2.104 1 87 103 GLU A O 1
ATOM 817 N N . ALA A 1 104 ? 17.016 18.562 -2.514 1 89.06 104 ALA A N 1
ATOM 818 C CA . ALA A 1 104 ? 17.125 18.219 -1.099 1 89.06 104 ALA A CA 1
ATOM 819 C C . ALA A 1 104 ? 18.406 18.797 -0.498 1 89.06 104 ALA A C 1
ATOM 821 O O . ALA A 1 104 ? 18.406 19.266 0.642 1 89.06 104 ALA A O 1
ATOM 822 N N . ALA A 1 105 ? 19.453 18.797 -1.251 1 90.12 105 ALA A N 1
ATOM 823 C CA . ALA A 1 105 ? 20.734 19.328 -0.792 1 90.12 105 ALA A CA 1
ATOM 824 C C . ALA A 1 105 ? 20.625 20.812 -0.451 1 90.12 105 ALA A C 1
ATOM 826 O O . ALA A 1 105 ? 21.266 21.281 0.487 1 90.12 105 ALA A O 1
ATOM 827 N N . LYS A 1 106 ? 19.828 21.422 -1.145 1 87 106 LYS A N 1
ATOM 828 C CA . LYS A 1 106 ? 19.656 22.844 -0.888 1 87 106 LYS A CA 1
ATOM 829 C C . LYS A 1 106 ? 19.016 23.078 0.482 1 87 106 LYS A C 1
ATOM 831 O O . LYS A 1 106 ? 19.172 24.156 1.06 1 87 106 LYS A O 1
ATOM 836 N N . PHE A 1 107 ? 18.344 22.141 0.852 1 86.12 107 PHE A N 1
ATOM 837 C CA . PHE A 1 107 ? 17.688 22.266 2.143 1 86.12 107 PHE A CA 1
ATOM 838 C C . PHE A 1 107 ? 18.469 21.547 3.232 1 86.12 107 PHE A C 1
ATOM 840 O O . PHE A 1 107 ? 17.969 21.344 4.34 1 86.12 107 PHE A O 1
ATOM 847 N N . GLY A 1 108 ? 19.562 21.094 2.859 1 89.25 108 GLY A N 1
ATOM 848 C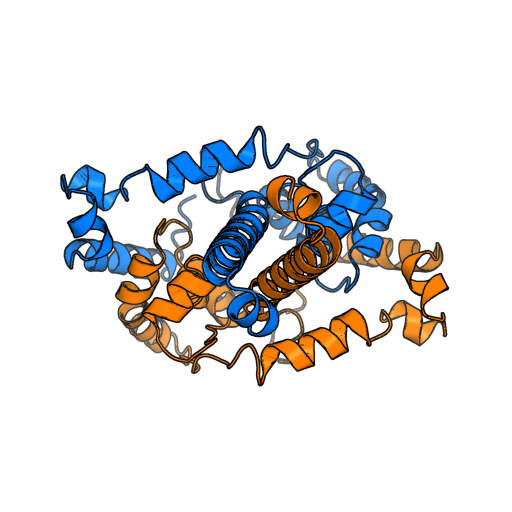 CA . GLY A 1 108 ? 20.438 20.484 3.846 1 89.25 108 GLY A CA 1
ATOM 849 C C . GLY A 1 108 ? 20.109 19.047 4.145 1 89.25 108 GLY A C 1
ATOM 850 O O . GLY A 1 108 ? 20.516 18.5 5.172 1 89.25 108 GLY A O 1
ATOM 851 N N . VAL A 1 109 ? 19.328 18.453 3.318 1 89.38 109 VAL A N 1
ATOM 852 C CA . VAL A 1 109 ? 18.969 17.047 3.504 1 89.38 109 VAL A CA 1
ATOM 853 C C . VAL A 1 109 ? 19.953 16.156 2.76 1 89.38 109 VAL A C 1
ATOM 855 O O . VAL A 1 109 ? 20.125 16.281 1.545 1 89.38 109 VAL A O 1
ATOM 858 N N . GLU A 1 110 ? 20.672 15.336 3.537 1 91.94 110 GLU A N 1
ATOM 859 C CA . GLU A 1 110 ? 21.594 14.383 2.928 1 91.94 110 GLU A CA 1
ATOM 860 C C . GLU A 1 110 ? 20.844 13.281 2.195 1 91.94 110 GLU A C 1
ATOM 862 O O . GLU A 1 110 ? 19.828 12.781 2.688 1 91.94 110 GLU A O 1
ATOM 867 N N . TRP A 1 111 ? 21.344 12.93 1.051 1 93.94 111 TRP A N 1
ATOM 868 C CA . TRP A 1 111 ? 20.766 11.828 0.299 1 93.94 111 TRP A CA 1
ATOM 869 C C . TRP A 1 111 ? 21.406 10.5 0.697 1 93.94 111 TRP A C 1
ATOM 871 O O . TRP A 1 111 ? 22.516 10.188 0.263 1 93.94 111 TRP A O 1
ATOM 881 N N . LEU A 1 112 ? 20.812 9.773 1.403 1 91.5 112 LEU A N 1
ATOM 882 C CA . LEU A 1 112 ? 21.328 8.516 1.929 1 91.5 112 LEU A CA 1
ATOM 883 C C . LEU A 1 112 ? 21.312 7.43 0.856 1 91.5 112 LEU A C 1
ATOM 885 O O . LEU A 1 112 ? 20.438 7.414 -0.004 1 91.5 112 LEU A O 1
ATOM 889 N N . PRO A 1 113 ? 22.328 6.586 0.931 1 93.06 113 PRO A N 1
ATOM 890 C CA . PRO A 1 113 ? 22.328 5.469 -0.018 1 93.06 113 PRO A CA 1
ATOM 891 C C . PRO A 1 113 ? 21.156 4.516 0.199 1 93.06 113 PRO A C 1
ATOM 893 O O . PRO A 1 113 ? 20.641 4.398 1.316 1 93.06 113 PRO A O 1
ATOM 896 N N . ALA A 1 114 ? 20.781 3.84 -0.896 1 94.56 114 ALA A N 1
ATOM 897 C CA . ALA A 1 114 ? 19.734 2.818 -0.803 1 94.56 114 ALA A CA 1
ATOM 898 C C . ALA A 1 114 ? 20.156 1.69 0.135 1 94.56 114 ALA A C 1
ATOM 900 O O . ALA A 1 114 ? 21.328 1.306 0.167 1 94.56 114 ALA A O 1
ATOM 901 N N . LYS A 1 115 ? 19.266 1.18 0.902 1 94.38 115 LYS A N 1
ATOM 902 C CA . LYS A 1 115 ? 19.516 0.081 1.83 1 94.38 115 LYS A CA 1
ATOM 903 C C . LYS A 1 115 ? 19.203 -1.266 1.187 1 94.38 115 LYS A C 1
ATOM 905 O O . LYS A 1 115 ? 18.281 -1.367 0.372 1 94.38 115 LYS A O 1
ATOM 910 N N . GLY A 1 116 ? 20.016 -2.25 1.56 1 95.62 116 GLY A N 1
ATOM 911 C CA . GLY A 1 116 ? 19.734 -3.594 1.082 1 95.62 116 GLY A CA 1
ATOM 912 C C . GLY A 1 116 ? 18.531 -4.219 1.756 1 95.62 116 GLY A C 1
ATOM 913 O O . GLY A 1 116 ? 18.484 -4.352 2.98 1 95.62 116 GLY A O 1
ATOM 914 N N . PHE A 1 117 ? 17.547 -4.574 0.955 1 96.12 117 PHE A N 1
ATOM 915 C CA . PHE A 1 117 ? 16.328 -5.156 1.518 1 96.12 117 PHE A CA 1
ATOM 916 C C . PHE A 1 117 ? 16.625 -6.488 2.195 1 96.12 117 PHE A C 1
ATOM 918 O O . PHE A 1 117 ? 16.266 -6.699 3.352 1 96.12 117 PHE A O 1
ATOM 925 N N . ILE A 1 118 ? 17.234 -7.43 1.565 1 92.38 118 ILE A N 1
ATOM 926 C CA . ILE A 1 118 ? 17.438 -8.797 2.023 1 92.38 118 ILE A CA 1
ATOM 927 C C . ILE A 1 118 ? 18.453 -8.82 3.166 1 92.38 118 ILE A C 1
ATOM 929 O O . ILE A 1 118 ? 18.234 -9.492 4.18 1 92.38 118 ILE A O 1
ATOM 933 N N . THR A 1 119 ? 19.5 -8.07 3.012 1 89.94 119 THR A N 1
ATOM 934 C CA . THR A 1 119 ? 20.609 -8.172 3.953 1 89.94 119 THR A CA 1
ATOM 935 C C . THR A 1 119 ? 20.391 -7.246 5.148 1 89.94 119 THR A C 1
ATOM 937 O O . THR A 1 119 ? 20.797 -7.566 6.27 1 89.94 119 THR A O 1
ATOM 940 N N . ASP A 1 120 ? 19.766 -6.16 4.938 1 90.38 120 ASP A N 1
ATOM 941 C CA . ASP A 1 120 ? 19.719 -5.145 5.984 1 90.38 120 ASP A CA 1
ATOM 942 C C . ASP A 1 120 ? 18.312 -5.043 6.574 1 90.38 120 ASP A C 1
ATOM 944 O O . ASP A 1 120 ? 18.125 -5.219 7.781 1 90.38 120 ASP A O 1
ATOM 948 N N . ARG A 1 121 ? 17.391 -4.879 5.703 1 90.5 121 ARG A N 1
ATOM 949 C CA . ARG A 1 121 ? 16.078 -4.445 6.195 1 90.5 121 ARG A CA 1
ATOM 950 C C . ARG A 1 121 ? 15.219 -5.641 6.582 1 90.5 121 ARG A C 1
ATOM 952 O O . ARG A 1 121 ? 14.57 -5.629 7.633 1 90.5 121 ARG A O 1
ATOM 959 N N . LEU A 1 122 ? 15.242 -6.688 5.836 1 89 122 LEU A N 1
ATOM 960 C CA . LEU A 1 122 ? 14.344 -7.812 6.059 1 89 122 LEU A CA 1
ATOM 961 C C . LEU A 1 122 ? 14.609 -8.469 7.406 1 89 122 LEU A C 1
ATOM 963 O O . LEU A 1 122 ? 13.68 -8.695 8.188 1 89 122 LEU A O 1
ATOM 967 N N . PRO A 1 123 ? 15.906 -8.758 7.734 1 85.44 123 PRO A N 1
ATOM 968 C CA . PRO A 1 123 ? 16.156 -9.352 9.047 1 85.44 123 PRO A CA 1
ATOM 969 C C . PRO A 1 123 ? 15.68 -8.469 10.195 1 85.44 123 PRO A C 1
ATOM 971 O O . PRO A 1 123 ? 15.18 -8.969 11.211 1 85.44 123 PRO A O 1
ATOM 974 N N . ARG A 1 124 ? 15.797 -7.188 10.086 1 83.25 124 ARG A N 1
ATOM 975 C CA . ARG A 1 124 ? 15.367 -6.254 11.117 1 83.25 124 ARG A CA 1
ATOM 976 C C . ARG A 1 124 ? 13.852 -6.289 11.297 1 83.25 124 ARG A C 1
ATOM 978 O O . ARG A 1 124 ? 13.344 -6.254 12.422 1 83.25 124 ARG A O 1
ATOM 985 N N . LEU A 1 125 ? 13.203 -6.332 10.219 1 81.25 125 LEU A N 1
ATOM 986 C CA . LEU A 1 125 ? 11.75 -6.352 10.258 1 81.25 125 LEU A CA 1
ATOM 987 C C . LEU A 1 125 ? 11.242 -7.656 10.859 1 81.25 125 LEU A C 1
ATOM 989 O O . LEU A 1 125 ? 10.273 -7.656 11.633 1 81.25 125 LEU A O 1
ATOM 993 N N . CYS A 1 126 ? 11.859 -8.734 10.445 1 78.5 126 CYS A N 1
ATOM 994 C CA . CYS A 1 126 ? 11.453 -10.023 10.992 1 78.5 126 CYS A CA 1
ATOM 995 C C . CYS A 1 126 ? 11.617 -10.047 12.508 1 78.5 126 CYS A C 1
ATOM 997 O O . CYS A 1 126 ? 10.742 -10.523 13.227 1 78.5 126 CYS A O 1
ATOM 999 N N . ARG A 1 127 ? 12.766 -9.508 12.914 1 75.38 127 ARG A N 1
ATOM 1000 C CA . ARG A 1 127 ? 13.023 -9.461 14.352 1 75.38 127 ARG A CA 1
ATOM 1001 C C . ARG A 1 127 ? 12.031 -8.555 15.062 1 75.38 127 ARG A C 1
ATOM 1003 O O . ARG A 1 127 ? 11.531 -8.891 16.141 1 75.38 127 ARG A O 1
ATOM 1010 N N . LYS A 1 128 ? 11.727 -7.441 14.461 1 72.38 128 LYS A N 1
ATOM 1011 C CA . LYS A 1 128 ? 10.875 -6.434 15.078 1 72.38 128 LYS A CA 1
ATOM 1012 C C . LYS A 1 128 ? 9.414 -6.879 15.078 1 72.38 128 LYS A C 1
ATOM 1014 O O . LYS A 1 128 ? 8.711 -6.719 16.078 1 72.38 128 LYS A O 1
ATOM 1019 N N . TYR A 1 129 ? 8.984 -7.434 14.062 1 68.69 129 TYR A N 1
ATOM 1020 C CA . TYR A 1 129 ? 7.551 -7.672 13.906 1 68.69 129 TYR A CA 1
ATOM 1021 C C . TYR A 1 129 ? 7.199 -9.117 14.227 1 68.69 129 TYR A C 1
ATOM 1023 O O . TYR A 1 129 ? 6.062 -9.422 14.609 1 68.69 129 TYR A O 1
ATOM 1031 N N . LEU A 1 130 ? 8.078 -9.961 13.984 1 62.09 130 LEU A N 1
ATOM 1032 C CA . LEU A 1 130 ? 7.746 -11.367 14.195 1 62.09 130 LEU A CA 1
ATOM 1033 C C . LEU A 1 130 ? 8.227 -11.828 15.57 1 62.09 130 LEU A C 1
ATOM 1035 O O . LEU A 1 130 ? 7.633 -12.734 16.172 1 62.09 130 LEU A O 1
ATOM 1039 N N . LEU A 1 131 ? 9.359 -11.18 15.961 1 58.69 131 LEU A N 1
ATOM 1040 C CA . LEU A 1 131 ? 9.938 -11.742 17.172 1 58.69 131 LEU A CA 1
ATOM 1041 C C . LEU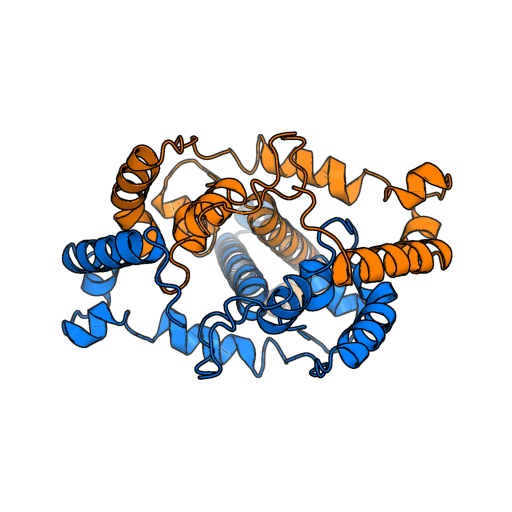 A 1 131 ? 9.711 -10.82 18.359 1 58.69 131 LEU A C 1
ATOM 1043 O O . LEU A 1 131 ? 9.93 -11.219 19.516 1 58.69 131 LEU A O 1
ATOM 1047 N N . THR A 1 132 ? 9.539 -9.492 18.031 1 53.94 132 THR A N 1
ATOM 1048 C CA . THR A 1 132 ? 9.438 -8.617 19.188 1 53.94 132 THR A CA 1
ATOM 1049 C C . THR A 1 132 ? 8.016 -8.602 19.734 1 53.94 132 THR A C 1
ATOM 1051 O O . THR A 1 132 ? 7.062 -8.375 18.984 1 53.94 132 THR A O 1
ATOM 1054 N N . PRO A 1 133 ? 7.992 -9.133 20.797 1 49.5 133 PRO A N 1
ATOM 1055 C CA . PRO A 1 133 ? 6.695 -9.07 21.469 1 49.5 133 PRO A CA 1
ATOM 1056 C C . PRO A 1 133 ? 6.148 -7.648 21.578 1 49.5 133 PRO A C 1
ATOM 1058 O O . PRO A 1 133 ? 6.922 -6.688 21.625 1 49.5 133 PRO A O 1
ATOM 1061 N N . SER A 1 134 ? 5.016 -7.402 21.047 1 49.25 134 SER A N 1
ATOM 1062 C CA . SER A 1 134 ? 4.426 -6.074 21.203 1 49.25 134 SER A CA 1
ATOM 1063 C C . SER A 1 134 ? 4.727 -5.496 22.578 1 49.25 134 SER A C 1
ATOM 1065 O O . SER A 1 134 ? 5.035 -6.234 23.516 1 49.25 134 SER A O 1
ATOM 1067 N N . ARG A 1 135 ? 5.254 -4.203 22.547 1 44.59 135 ARG A N 1
ATOM 1068 C CA . ARG A 1 135 ? 5.512 -3.559 23.828 1 44.59 135 ARG A CA 1
ATOM 1069 C C . ARG A 1 135 ? 4.586 -4.102 24.922 1 44.59 135 ARG A C 1
ATOM 1071 O O . ARG A 1 135 ? 5.016 -4.324 26.047 1 44.59 135 ARG A O 1
ATOM 1078 N N . GLN A 1 136 ? 3.375 -4.094 24.594 1 41.84 136 GLN A N 1
ATOM 1079 C CA . GLN A 1 136 ? 2.432 -4.543 25.609 1 41.84 136 GLN A CA 1
ATOM 1080 C C . GLN A 1 136 ? 2.732 -5.973 26.062 1 41.84 136 GLN A C 1
ATOM 1082 O O . GLN A 1 136 ? 2.557 -6.316 27.219 1 41.84 136 GLN A O 1
ATOM 1087 N N . ALA A 1 137 ? 3.104 -6.758 25.031 1 43.59 137 ALA A N 1
ATOM 1088 C CA . ALA A 1 137 ? 3.402 -8.125 25.438 1 43.59 137 ALA A CA 1
ATOM 1089 C C . ALA A 1 137 ? 4.598 -8.164 26.391 1 43.59 137 ALA A C 1
ATOM 1091 O O . ALA A 1 137 ? 4.652 -9.008 27.297 1 43.59 137 ALA A O 1
ATOM 1092 N N . LYS A 1 138 ? 5.559 -7.406 26.078 1 46.31 138 LYS A N 1
ATOM 1093 C CA . LYS A 1 138 ? 6.711 -7.344 26.969 1 46.31 138 LYS A CA 1
ATOM 1094 C C . LYS A 1 138 ? 6.293 -6.914 28.375 1 46.31 138 LYS A C 1
ATOM 1096 O O . LYS A 1 138 ? 6.793 -7.441 29.359 1 46.31 138 LYS A O 1
ATOM 1101 N N . GLU A 1 139 ? 5.645 -5.859 28.344 1 44.66 139 GLU A N 1
ATOM 1102 C CA . GLU A 1 139 ? 5.297 -5.348 29.656 1 44.66 139 GLU A CA 1
ATOM 1103 C C . GLU A 1 139 ? 4.43 -6.34 30.422 1 44.66 139 GLU A C 1
ATOM 1105 O O . GLU A 1 139 ? 4.492 -6.406 31.656 1 44.66 139 GLU A O 1
ATOM 1110 N N . ARG A 1 140 ? 3.51 -6.945 29.625 1 42.94 140 ARG A N 1
ATOM 1111 C CA . ARG A 1 140 ? 2.598 -7.773 30.406 1 42.94 140 ARG A CA 1
ATOM 1112 C C . ARG A 1 140 ? 2.996 -9.242 30.344 1 42.94 140 ARG A C 1
ATOM 1114 O O . ARG A 1 140 ? 2.252 -10.117 30.797 1 42.94 140 ARG A O 1
ATOM 1121 N N . HIS A 1 141 ? 4.152 -9.594 30.031 1 45.19 141 HIS A N 1
ATOM 1122 C CA . HIS A 1 141 ? 4.656 -10.961 30.031 1 45.19 141 HIS A CA 1
ATOM 1123 C C . HIS A 1 141 ? 3.789 -11.867 29.156 1 45.19 141 HIS A C 1
ATOM 1125 O O . HIS A 1 141 ? 3.426 -12.969 29.578 1 45.19 141 HIS A O 1
ATOM 1131 N N . TRP A 1 142 ? 3.006 -11.234 28.328 1 46.25 142 TRP A N 1
ATOM 1132 C CA . TRP A 1 142 ? 2.1 -12.102 27.578 1 46.25 142 TRP A CA 1
ATOM 1133 C C . TRP A 1 142 ? 2.865 -12.961 26.578 1 46.25 142 TRP A C 1
ATOM 1135 O O . TRP A 1 142 ? 3.902 -12.539 26.062 1 46.25 142 TRP A O 1
ATOM 1145 N N . GLY A 1 143 ? 2.787 -14.242 26.75 1 41.69 143 GLY A N 1
ATOM 1146 C CA . GLY A 1 143 ? 3.318 -15.156 25.75 1 41.69 143 GLY A CA 1
ATOM 1147 C C . GLY A 1 143 ? 2.832 -14.844 24.344 1 41.69 143 GLY A C 1
ATOM 1148 O O . GLY A 1 143 ? 2.027 -13.93 24.141 1 41.69 143 GLY A O 1
ATOM 1149 N N . PHE A 1 144 ? 3.355 -15.422 23.359 1 43.03 144 PHE A N 1
ATOM 1150 C CA . PHE A 1 144 ? 3.117 -15.25 21.938 1 43.03 144 PHE A CA 1
ATOM 1151 C C . PHE A 1 144 ? 1.624 -15.18 21.641 1 43.03 144 PHE A C 1
ATOM 1153 O O . PHE A 1 144 ? 1.171 -14.297 20.906 1 43.03 144 PHE A O 1
ATOM 1160 N N . VAL A 1 145 ? 0.845 -16.031 22.125 1 42.44 145 VAL A N 1
ATOM 1161 C CA . VAL A 1 145 ? -0.567 -16.219 21.812 1 42.44 145 VAL A CA 1
ATOM 1162 C C . VAL A 1 145 ? -1.393 -15.086 22.422 1 42.44 145 VAL A C 1
ATOM 1164 O O . VAL A 1 145 ? -2.268 -14.523 21.75 1 42.44 145 VAL A O 1
ATOM 1167 N N . ARG A 1 146 ? -1.127 -14.836 23.594 1 43.94 146 ARG A N 1
ATOM 1168 C CA . ARG A 1 146 ? -1.96 -13.875 24.297 1 43.94 146 ARG A CA 1
ATOM 1169 C C . ARG A 1 146 ? -1.702 -12.453 23.797 1 43.94 146 ARG A C 1
ATOM 1171 O O . ARG A 1 146 ? -2.584 -11.602 23.875 1 43.94 146 ARG A O 1
ATOM 1178 N N . GLU A 1 147 ? -0.594 -12.156 23.375 1 45.53 147 GLU A N 1
ATOM 1179 C CA . GLU A 1 147 ? -0.156 -10.891 22.797 1 45.53 147 GLU A CA 1
ATOM 1180 C C . GLU A 1 147 ? -1.01 -10.516 21.578 1 45.53 147 GLU A C 1
ATOM 1182 O O . GLU A 1 147 ? -1.308 -9.344 21.375 1 45.53 147 GLU A O 1
ATOM 1187 N N . HIS A 1 148 ? -1.307 -11.344 20.875 1 44.53 148 HIS A N 1
ATOM 1188 C CA . HIS A 1 148 ? -2.014 -11.078 19.625 1 44.53 148 HIS A CA 1
ATOM 1189 C C . HIS A 1 148 ? -3.525 -11.102 19.828 1 44.53 148 HIS A C 1
ATOM 1191 O O . HIS A 1 148 ? -4.285 -10.688 18.953 1 44.53 148 HIS A O 1
ATOM 1197 N N . CYS A 1 149 ? -4.012 -11.602 21.016 1 45.81 149 CYS A N 1
ATOM 1198 C CA . CYS A 1 149 ? -5.445 -11.75 21.234 1 45.81 149 CYS A CA 1
ATOM 1199 C C . CYS A 1 149 ? -5.859 -11.102 22.547 1 45.81 149 CYS A C 1
ATOM 1201 O O . CYS A 1 149 ? -6.984 -11.289 23.016 1 45.81 149 CYS A O 1
ATOM 1203 N N . SER A 1 150 ? -4.902 -10.375 23.188 1 47.94 150 SER A N 1
ATOM 1204 C CA . SER A 1 150 ? -5.328 -10.055 24.547 1 47.94 150 SER A CA 1
ATOM 1205 C C . SER A 1 150 ? -6.102 -8.734 24.578 1 47.94 150 SER A C 1
ATOM 1207 O O . SER A 1 150 ? -5.836 -7.832 23.781 1 47.94 150 SER A O 1
ATOM 1209 N N . PRO A 1 151 ? -7.148 -8.656 25.359 1 49.75 151 PRO A N 1
ATOM 1210 C CA . PRO A 1 151 ? -7.977 -7.469 25.578 1 49.75 151 PRO A CA 1
ATOM 1211 C C . PRO A 1 151 ? -7.164 -6.27 26.078 1 49.75 151 PRO A C 1
ATOM 1213 O O . PRO A 1 151 ? -7.469 -5.125 25.719 1 49.75 151 PRO A O 1
ATOM 1216 N N . ALA A 1 152 ? -6.176 -6.453 26.891 1 47.69 152 ALA A N 1
ATOM 1217 C CA . ALA A 1 152 ? -5.363 -5.355 27.406 1 47.69 152 ALA A CA 1
ATOM 1218 C C . ALA A 1 152 ? -4.59 -4.668 26.281 1 47.69 152 ALA A C 1
ATOM 1220 O O . ALA A 1 152 ? -4.406 -3.447 26.312 1 47.69 152 ALA A O 1
ATOM 1221 N N . ALA A 1 153 ? -4.145 -5.445 25.484 1 50.38 153 ALA A N 1
ATOM 1222 C CA . ALA A 1 153 ? -3.459 -4.891 24.328 1 50.38 153 ALA A CA 1
ATOM 1223 C C . ALA A 1 153 ? -4.379 -3.969 23.531 1 50.38 153 ALA A C 1
ATOM 1225 O O . ALA A 1 153 ? -3.953 -2.918 23.047 1 50.38 153 ALA A O 1
ATOM 1226 N N . LEU A 1 154 ? -5.582 -4.215 23.625 1 51.09 154 LEU A N 1
ATOM 1227 C CA . LEU A 1 154 ? -6.59 -3.389 22.969 1 51.09 154 LEU A CA 1
ATOM 1228 C C . LEU A 1 154 ? -6.754 -2.053 23.688 1 51.09 154 LEU A C 1
ATOM 1230 O O . LEU A 1 154 ? -6.887 -1.01 23.047 1 51.09 154 LEU A O 1
ATOM 1234 N N . LYS A 1 155 ? -6.715 -2.156 24.953 1 52.97 155 LYS A N 1
ATOM 1235 C CA . LYS A 1 155 ? -6.863 -0.926 25.719 1 52.97 155 LYS A CA 1
ATOM 1236 C C . LYS A 1 155 ? -5.676 0.01 25.484 1 52.97 155 LYS A C 1
ATOM 1238 O O . LYS A 1 155 ? -5.855 1.223 25.359 1 52.97 155 LYS A O 1
ATOM 1243 N N . ALA A 1 156 ? -4.535 -0.514 25.578 1 52.25 156 ALA A N 1
ATOM 1244 C CA . ALA A 1 156 ? -3.352 0.312 25.359 1 52.25 156 ALA A CA 1
ATOM 1245 C C . ALA A 1 156 ? -3.354 0.904 23.953 1 52.25 156 ALA A C 1
ATOM 1247 O O . ALA A 1 156 ? -3.014 2.074 23.766 1 52.25 156 ALA A O 1
ATOM 1248 N N . SER A 1 157 ? -3.787 0.159 23.109 1 54.16 157 SER A N 1
ATOM 1249 C CA . SER A 1 157 ? -3.912 0.661 21.75 1 54.16 157 SER A CA 1
ATOM 1250 C C . SER A 1 157 ? -4.922 1.801 21.672 1 54.16 157 SER A C 1
ATOM 1252 O O . SER A 1 157 ? -4.699 2.785 20.953 1 54.16 157 SER A O 1
ATOM 1254 N N . ALA A 1 158 ? -5.934 1.682 22.453 1 55.09 158 ALA A N 1
ATOM 1255 C CA . ALA A 1 158 ? -6.949 2.73 22.484 1 55.09 158 ALA A CA 1
ATOM 1256 C C . ALA A 1 158 ? -6.375 4.035 23.031 1 55.09 158 ALA A C 1
ATOM 1258 O O . ALA A 1 158 ? -6.672 5.117 22.516 1 55.09 158 ALA A O 1
ATOM 1259 N N . SER A 1 159 ? -5.566 3.918 24.016 1 55.25 159 SER A N 1
ATOM 1260 C CA . SER A 1 159 ? -4.949 5.121 24.562 1 55.25 159 SER A CA 1
ATOM 1261 C C . SER A 1 159 ? -4.016 5.777 23.562 1 55.25 159 SER A C 1
ATOM 1263 O O . SER A 1 159 ? -3.945 7.008 23.469 1 55.25 159 SER A O 1
ATOM 1265 N N . TYR A 1 160 ? -3.414 4.977 22.891 1 51.88 160 TYR A N 1
ATOM 1266 C CA . TYR A 1 160 ? -2.518 5.516 21.875 1 51.88 160 TYR A CA 1
ATOM 1267 C C . TYR A 1 160 ? -3.307 6.176 20.75 1 51.88 160 TYR A C 1
ATOM 1269 O O . TYR A 1 160 ? -2.879 7.191 20.203 1 51.88 160 TYR A O 1
ATOM 1277 N N . VAL A 1 161 ? -4.402 5.648 20.531 1 51.94 161 VAL A N 1
ATOM 1278 C CA . VAL A 1 161 ? -5.285 6.211 19.516 1 51.94 161 VAL A CA 1
ATOM 1279 C C . VAL A 1 161 ? -5.711 7.621 19.922 1 51.94 161 VAL A C 1
ATOM 1281 O O . VAL A 1 161 ? -5.652 8.555 19.125 1 51.94 161 VAL A O 1
ATOM 1284 N N . VAL A 1 162 ? -6.113 7.676 21.125 1 53.06 162 VAL A N 1
ATOM 1285 C CA . VAL A 1 162 ? -6.566 8.969 21.609 1 53.06 162 VAL A CA 1
ATOM 1286 C C . VAL A 1 162 ? -5.41 9.969 21.578 1 53.06 162 VAL A C 1
ATOM 1288 O O . VAL A 1 162 ? -5.578 11.109 21.141 1 53.06 162 VAL A O 1
ATOM 1291 N N . ALA A 1 163 ? -4.281 9.508 22.047 1 49.09 163 ALA A N 1
ATOM 1292 C CA . ALA A 1 163 ? -3.111 10.383 22.047 1 49.09 163 ALA A CA 1
ATOM 1293 C C . ALA A 1 163 ? -2.721 10.781 20.625 1 49.09 163 ALA A C 1
ATOM 1295 O O . ALA A 1 163 ? -2.316 11.914 20.391 1 49.09 163 ALA A O 1
ATOM 1296 N N . GLY A 1 164 ? -2.764 9.828 19.859 1 44.31 164 GLY A N 1
ATOM 1297 C CA . GLY A 1 164 ? -2.451 10.094 18.469 1 44.31 164 GLY A CA 1
ATOM 1298 C C . GLY A 1 164 ? -3.42 11.062 17.812 1 44.31 164 GLY A C 1
ATOM 1299 O O . GLY A 1 164 ? -3.012 11.922 17.031 1 44.31 164 GLY A O 1
ATOM 1300 N N . PHE A 1 165 ? -4.66 10.805 18.094 1 44.12 165 PHE A N 1
ATOM 1301 C CA . PHE A 1 165 ? -5.668 11.719 17.578 1 44.12 165 PHE A CA 1
ATOM 1302 C C . PHE A 1 165 ? -5.484 13.117 18.172 1 44.12 165 PHE A C 1
ATOM 1304 O O . PHE A 1 165 ? -5.742 14.117 17.5 1 44.12 165 PHE A O 1
ATOM 1311 N N . VAL A 1 166 ? -5.352 13.188 19.547 1 40.66 166 VAL A N 1
ATOM 1312 C CA . VAL A 1 166 ? -5.191 14.508 20.156 1 40.66 166 VAL A CA 1
ATOM 1313 C C . VAL A 1 166 ? -3.846 15.102 19.75 1 40.66 166 VAL A C 1
ATOM 1315 O O . VAL A 1 166 ? -3.611 16.297 19.906 1 40.66 166 VAL A O 1
ATOM 1318 N N . GLY A 1 167 ? -3.135 15.039 18.891 1 37.81 167 GLY A N 1
ATOM 1319 C CA . GLY A 1 167 ? -1.965 15.695 18.328 1 37.81 167 GLY A CA 1
ATOM 1320 C C . GLY A 1 167 ? -0.67 15.297 19.016 1 37.81 167 GLY A C 1
ATOM 1321 O O . GLY A 1 167 ? 0.353 15.969 18.859 1 37.81 167 GLY A O 1
ATOM 1322 N N . ILE A 1 168 ? -0.485 14.617 20.219 1 33.53 168 ILE A N 1
ATOM 1323 C CA . ILE A 1 168 ? 0.857 14.633 20.781 1 33.53 168 ILE A CA 1
ATOM 1324 C C . ILE A 1 168 ? 1.796 13.805 19.906 1 33.53 168 ILE A C 1
ATOM 1326 O O . ILE A 1 168 ? 1.677 12.578 19.844 1 33.53 168 ILE A O 1
ATOM 1330 N N . GLY A 1 169 ? 2.023 14.094 18.75 1 28.89 169 GLY A N 1
ATOM 1331 C CA . GLY A 1 169 ? 3.174 13.688 17.969 1 28.89 169 GLY A CA 1
ATOM 1332 C C . GLY A 1 169 ? 4.367 13.281 18.812 1 28.89 169 GLY A C 1
ATOM 1333 O O . GLY A 1 169 ? 4.828 14.055 19.641 1 28.89 169 GLY A O 1
ATOM 1334 N N . SER A 1 170 ? 4.383 12.141 19.438 1 23.55 170 SER A N 1
ATOM 1335 C CA . SER A 1 170 ? 5.617 11.977 20.203 1 23.55 170 SER A CA 1
ATOM 1336 C C . SER A 1 170 ? 6.801 12.625 19.484 1 23.55 170 SER A C 1
ATOM 1338 O O . SER A 1 170 ? 7.176 12.203 18.391 1 23.55 170 SER A O 1
ATOM 1340 N N . VAL A 1 171 ? 6.805 13.969 19.422 1 20.94 171 VAL A N 1
ATOM 1341 C CA . VAL A 1 171 ? 8.109 14.602 19.281 1 20.94 171 VAL A CA 1
ATOM 1342 C C . VAL A 1 171 ? 9.07 14.047 20.328 1 20.94 171 VAL A C 1
ATOM 1344 O O . VAL A 1 171 ? 8.68 13.812 21.469 1 20.94 171 VAL A O 1
ATOM 1347 N N . MET B 1 1 ? 12.109 -21.469 -6.352 1 59.38 1 MET B N 1
ATOM 1348 C CA . MET B 1 1 ? 12.539 -21.312 -7.738 1 59.38 1 MET B CA 1
ATOM 1349 C C . MET B 1 1 ? 13.289 -22.547 -8.219 1 59.38 1 MET B C 1
ATOM 1351 O O . MET B 1 1 ? 12.898 -23.172 -9.211 1 59.38 1 MET B O 1
ATOM 1355 N N . VAL B 1 2 ? 14.273 -22.953 -7.523 1 49.19 2 VAL B N 1
ATOM 1356 C CA . VAL B 1 2 ? 15.133 -24.047 -7.98 1 49.19 2 VAL B CA 1
ATOM 1357 C C . VAL B 1 2 ? 14.32 -25.328 -8.109 1 49.19 2 VAL B C 1
ATOM 1359 O O . VAL B 1 2 ? 14.43 -26.031 -9.109 1 49.19 2 VAL B O 1
ATOM 1362 N N . VAL B 1 3 ? 13.539 -25.578 -7.137 1 55.69 3 VAL B N 1
ATOM 1363 C CA . VAL B 1 3 ? 12.766 -26.812 -7.148 1 55.69 3 VAL B CA 1
ATOM 1364 C C . VAL B 1 3 ? 11.828 -26.828 -8.352 1 55.69 3 VAL B C 1
ATOM 1366 O O . VAL B 1 3 ? 11.68 -27.844 -9.023 1 55.69 3 VAL B O 1
ATOM 1369 N N . PHE B 1 4 ? 11.359 -25.688 -8.625 1 60.75 4 PHE B N 1
ATOM 1370 C CA . PHE B 1 4 ? 10.438 -25.609 -9.758 1 60.75 4 PHE B CA 1
ATOM 1371 C C . PHE B 1 4 ? 11.188 -25.75 -11.078 1 60.75 4 PHE B C 1
ATOM 1373 O O . PHE B 1 4 ? 10.688 -26.359 -12.023 1 60.75 4 PHE B O 1
ATOM 1380 N N . ALA B 1 5 ? 12.305 -25.109 -11.078 1 55.62 5 ALA B N 1
ATOM 1381 C CA . ALA B 1 5 ? 13.117 -25.203 -12.289 1 55.62 5 ALA B CA 1
ATOM 1382 C C . ALA B 1 5 ? 13.477 -26.656 -12.594 1 55.62 5 ALA B C 1
ATOM 1384 O O . ALA B 1 5 ? 13.406 -27.094 -13.75 1 55.62 5 ALA B O 1
ATOM 1385 N N . ILE B 1 6 ? 13.727 -27.328 -11.734 1 57.75 6 ILE B N 1
ATOM 1386 C CA . ILE B 1 6 ? 14.141 -28.719 -11.922 1 57.75 6 ILE B CA 1
ATOM 1387 C C . ILE B 1 6 ? 12.953 -29.562 -12.367 1 57.75 6 ILE B C 1
ATOM 1389 O O . ILE B 1 6 ? 13.094 -30.453 -13.203 1 57.75 6 ILE B O 1
ATOM 1393 N N . ALA B 1 7 ? 11.961 -29.125 -11.906 1 61.44 7 ALA B N 1
ATOM 1394 C CA . ALA B 1 7 ? 10.766 -29.891 -12.234 1 61.44 7 ALA B CA 1
ATOM 1395 C C . ALA B 1 7 ? 10.172 -29.438 -13.57 1 61.44 7 ALA B C 1
ATOM 1397 O O . ALA B 1 7 ? 9.195 -30.016 -14.047 1 61.44 7 ALA B O 1
ATOM 1398 N N . GLY B 1 8 ? 10.883 -28.531 -14.25 1 62.31 8 GLY B N 1
ATOM 1399 C CA . GLY B 1 8 ? 10.414 -28.062 -15.539 1 62.31 8 GLY B CA 1
ATOM 1400 C C . GLY B 1 8 ? 9.289 -27.047 -15.43 1 62.31 8 GLY B C 1
ATOM 1401 O O . GLY B 1 8 ? 8.602 -26.766 -16.422 1 62.31 8 GLY B O 1
ATOM 1402 N N . ASP B 1 9 ? 9.102 -26.641 -14.289 1 73.75 9 ASP B N 1
ATOM 1403 C CA . ASP B 1 9 ? 7.945 -25.781 -14.047 1 73.75 9 ASP B CA 1
ATOM 1404 C C . ASP B 1 9 ? 8.383 -24.359 -13.719 1 73.75 9 ASP B C 1
ATOM 1406 O O . ASP B 1 9 ? 7.758 -23.688 -12.898 1 73.75 9 ASP B O 1
ATOM 1410 N N . PHE B 1 10 ? 9.523 -23.953 -14.383 1 77.44 10 PHE B N 1
ATOM 1411 C CA . PHE B 1 10 ? 10.07 -22.641 -14.07 1 77.44 10 PHE B CA 1
ATOM 1412 C C . PHE B 1 10 ? 9.102 -21.531 -14.477 1 77.44 10 PHE B C 1
ATOM 1414 O O . PHE B 1 10 ? 8.898 -20.578 -13.734 1 77.44 10 PHE B O 1
ATOM 1421 N N . TRP B 1 11 ? 8.562 -21.672 -15.672 1 80.19 11 TRP B N 1
ATOM 1422 C CA . TRP B 1 11 ? 7.75 -20.578 -16.203 1 80.19 11 TRP B CA 1
ATOM 1423 C C . TRP B 1 11 ? 6.484 -20.391 -15.383 1 80.19 11 TRP B C 1
ATOM 1425 O O . TRP B 1 11 ? 6.125 -19.25 -15.047 1 80.19 11 TRP B O 1
ATOM 1435 N N . PRO B 1 12 ? 5.82 -21.516 -15.07 1 77.88 12 PRO B N 1
ATOM 1436 C CA . PRO B 1 12 ? 4.684 -21.328 -14.156 1 77.88 12 PRO B CA 1
ATOM 1437 C C . PRO B 1 12 ? 5.09 -20.688 -12.828 1 77.88 12 PRO B C 1
ATOM 1439 O O . PRO B 1 12 ? 4.348 -19.875 -12.273 1 77.88 12 PRO B O 1
ATOM 1442 N N . TRP B 1 13 ? 6.176 -21.078 -12.281 1 81.31 13 TRP B N 1
ATOM 1443 C CA . TRP B 1 13 ? 6.688 -20.484 -11.055 1 81.31 13 TRP B CA 1
ATOM 1444 C C . TRP B 1 13 ? 6.945 -18.984 -11.234 1 81.31 13 TRP B C 1
ATOM 1446 O O . TRP B 1 13 ? 6.555 -18.172 -10.398 1 81.31 13 TRP B O 1
ATOM 1456 N N . ALA B 1 14 ? 7.66 -18.625 -12.305 1 84.75 14 ALA B N 1
ATOM 1457 C CA . ALA B 1 14 ? 8.031 -17.234 -12.57 1 84.75 14 ALA B CA 1
ATOM 1458 C C . ALA B 1 14 ? 6.789 -16.359 -12.75 1 84.75 14 ALA B C 1
ATOM 1460 O O . ALA B 1 14 ? 6.742 -15.227 -12.266 1 84.75 14 ALA B O 1
ATOM 1461 N N . LEU B 1 15 ? 5.863 -16.891 -13.477 1 84.94 15 LEU B N 1
ATOM 1462 C CA . LEU B 1 15 ? 4.633 -16.156 -13.703 1 84.94 15 LEU B CA 1
ATOM 1463 C C . LEU B 1 15 ? 3.895 -15.914 -12.383 1 84.94 15 LEU B C 1
ATOM 1465 O O . LEU B 1 15 ? 3.4 -14.812 -12.133 1 84.94 15 LEU B O 1
ATOM 1469 N N . GLN B 1 16 ? 3.789 -16.969 -11.602 1 86.19 16 GLN B N 1
ATOM 1470 C CA . GLN B 1 16 ? 3.135 -16.812 -10.305 1 86.19 16 GLN B CA 1
ATOM 1471 C C . GLN B 1 16 ? 3.889 -15.836 -9.414 1 86.19 16 GLN B C 1
ATOM 1473 O O . GLN B 1 16 ? 3.275 -15.055 -8.68 1 86.19 16 GLN B O 1
ATOM 1478 N N . PHE B 1 17 ? 5.207 -15.977 -9.43 1 89.81 17 PHE B N 1
ATOM 1479 C CA . PHE B 1 17 ? 6.043 -15.078 -8.641 1 89.81 17 PHE B CA 1
ATOM 1480 C C . PHE B 1 17 ? 5.773 -13.625 -9.016 1 89.81 17 PHE B C 1
ATOM 1482 O O . PHE B 1 17 ? 5.5 -12.797 -8.148 1 89.81 17 PHE B O 1
ATOM 1489 N N . VAL B 1 18 ? 5.793 -13.281 -10.234 1 90 18 VAL B N 1
ATOM 1490 C CA . VAL B 1 18 ? 5.621 -11.914 -10.719 1 90 18 VAL B CA 1
ATOM 1491 C C . VAL B 1 18 ? 4.199 -11.438 -10.438 1 90 18 VAL B C 1
ATOM 1493 O O . VAL B 1 18 ? 3.99 -10.312 -9.969 1 90 18 VAL B O 1
ATOM 1496 N N . ALA B 1 19 ? 3.248 -12.266 -10.719 1 90.06 19 ALA B N 1
ATOM 1497 C CA . ALA B 1 19 ? 1.854 -11.891 -10.492 1 90.06 19 ALA B CA 1
ATOM 1498 C C . ALA B 1 19 ? 1.6 -11.586 -9.016 1 90.06 19 ALA B C 1
ATOM 1500 O O . ALA B 1 19 ? 0.975 -10.578 -8.68 1 90.06 19 ALA B O 1
ATOM 1501 N N . THR B 1 20 ? 2.055 -12.484 -8.141 1 92.5 20 THR B N 1
ATOM 1502 C CA . THR B 1 20 ? 1.844 -12.289 -6.715 1 92.5 20 THR B CA 1
ATOM 1503 C C . THR B 1 20 ? 2.562 -11.039 -6.227 1 92.5 20 THR B C 1
ATOM 1505 O O . THR B 1 20 ? 2.018 -10.281 -5.418 1 92.5 20 THR B O 1
ATOM 1508 N N . LEU B 1 21 ? 3.748 -10.875 -6.68 1 92.69 21 LEU B N 1
ATOM 1509 C CA . LEU B 1 21 ? 4.543 -9.711 -6.316 1 92.69 21 LEU B CA 1
ATOM 1510 C C . LEU B 1 21 ? 3.809 -8.414 -6.664 1 92.69 21 LEU B C 1
ATOM 1512 O O . LEU B 1 21 ? 3.648 -7.539 -5.812 1 92.69 21 LEU B O 1
ATOM 1516 N N . TRP B 1 22 ? 3.316 -8.281 -7.828 1 90.69 22 TRP B N 1
ATOM 1517 C CA . TRP B 1 22 ? 2.689 -7.055 -8.305 1 90.69 22 TRP B CA 1
ATOM 1518 C C . TRP B 1 22 ? 1.302 -6.875 -7.703 1 90.69 22 TRP B C 1
ATOM 1520 O O . TRP B 1 22 ? 0.922 -5.766 -7.32 1 90.69 22 TRP B O 1
ATOM 1530 N N . VAL B 1 23 ? 0.601 -7.941 -7.645 1 91 23 VAL B N 1
ATOM 1531 C CA . VAL B 1 23 ? -0.73 -7.84 -7.055 1 91 23 VAL B CA 1
ATOM 1532 C C . VAL B 1 23 ? -0.616 -7.434 -5.59 1 91 23 VAL B C 1
ATOM 1534 O O . VAL B 1 23 ? -1.419 -6.641 -5.094 1 91 23 VAL B O 1
ATOM 1537 N N . SER B 1 24 ? 0.302 -8.008 -4.883 1 93.56 24 SER B N 1
ATOM 1538 C CA . SER B 1 24 ? 0.518 -7.652 -3.484 1 93.56 24 SER B CA 1
ATOM 1539 C C . SER B 1 24 ? 0.867 -6.176 -3.336 1 93.56 24 SER B C 1
ATOM 1541 O O . SER B 1 24 ? 0.363 -5.496 -2.438 1 93.56 24 SER B O 1
ATOM 1543 N N . THR B 1 25 ? 1.766 -5.656 -4.184 1 91.5 25 THR B N 1
ATOM 1544 C CA . THR B 1 25 ? 2.133 -4.242 -4.137 1 91.5 25 THR B CA 1
ATOM 1545 C C . THR B 1 25 ? 0.931 -3.361 -4.457 1 91.5 25 THR B C 1
ATOM 1547 O O . THR B 1 25 ? 0.718 -2.334 -3.807 1 91.5 25 THR B O 1
ATOM 1550 N N . PHE B 1 26 ? 0.133 -3.801 -5.414 1 90.44 26 PHE B N 1
ATOM 1551 C CA . PHE B 1 26 ? -1.055 -3.035 -5.773 1 90.44 26 PHE B CA 1
ATOM 1552 C C . PHE B 1 26 ? -2.059 -3.025 -4.625 1 90.44 26 PHE B C 1
ATOM 1554 O O . PHE B 1 26 ? -2.805 -2.057 -4.457 1 90.44 26 PHE B O 1
ATOM 1561 N N . LEU B 1 27 ? -2.062 -4.09 -3.887 1 93.5 27 LEU B N 1
ATOM 1562 C CA . LEU B 1 27 ? -2.934 -4.145 -2.717 1 93.5 27 LEU B CA 1
ATOM 1563 C C . LEU B 1 27 ? -2.586 -3.037 -1.729 1 93.5 27 LEU B C 1
ATOM 1565 O O . LEU B 1 27 ? -3.479 -2.377 -1.19 1 93.5 27 LEU B O 1
ATOM 1569 N N . VAL B 1 28 ? -1.314 -2.793 -1.533 1 91.5 28 VAL B N 1
ATOM 1570 C CA . VAL B 1 28 ? -0.863 -1.757 -0.609 1 91.5 28 VAL B CA 1
ATOM 1571 C C . VAL B 1 28 ? -1.131 -0.378 -1.207 1 91.5 28 VAL B C 1
ATOM 1573 O O . VAL B 1 28 ? -1.623 0.519 -0.518 1 91.5 28 VAL B O 1
ATOM 1576 N N . VAL B 1 29 ? -0.879 -0.242 -2.467 1 88.62 29 VAL B N 1
ATOM 1577 C CA . VAL B 1 29 ? -1.086 1.044 -3.125 1 88.62 29 VAL B CA 1
ATOM 1578 C C . VAL B 1 29 ? -2.576 1.379 -3.148 1 88.62 29 VAL B C 1
ATOM 1580 O O . VAL B 1 29 ? -2.959 2.541 -2.992 1 88.62 29 VAL B O 1
ATOM 1583 N N . ALA B 1 30 ? -3.373 0.373 -3.332 1 90.62 30 ALA B N 1
ATOM 1584 C CA . ALA B 1 30 ? -4.824 0.533 -3.4 1 90.62 30 ALA B CA 1
ATOM 1585 C C . ALA B 1 30 ? -5.387 1.019 -2.068 1 90.62 30 ALA B C 1
ATOM 1587 O O . ALA B 1 30 ? -6.496 1.552 -2.014 1 90.62 30 ALA B O 1
ATOM 1588 N N . SER B 1 31 ? -4.613 0.795 -1.021 1 93.44 31 SER B N 1
ATOM 1589 C CA . SER B 1 31 ? -5.07 1.195 0.306 1 93.44 31 SER B CA 1
ATOM 1590 C C . SER B 1 31 ? -4.812 2.678 0.557 1 93.44 31 SER B C 1
ATOM 1592 O O . SER B 1 31 ? -5.207 3.215 1.593 1 93.44 31 SER B O 1
ATOM 1594 N N . HIS B 1 32 ? -4.184 3.389 -0.394 1 88.31 32 HIS B N 1
ATOM 1595 C CA . HIS B 1 32 ? -3.896 4.812 -0.259 1 88.31 32 HIS B CA 1
ATOM 1596 C C . HIS B 1 32 ? -4.75 5.641 -1.216 1 88.31 32 HIS B C 1
ATOM 1598 O O . HIS B 1 32 ? -5.055 5.195 -2.324 1 88.31 32 HIS B O 1
ATOM 1604 N N . GLU B 1 33 ? -5.16 6.711 -0.726 1 74.75 33 GLU B N 1
ATOM 1605 C CA . GLU B 1 33 ? -5.906 7.68 -1.521 1 74.75 33 GLU B CA 1
ATOM 1606 C C . GLU B 1 33 ? -5.035 8.883 -1.881 1 74.75 33 GLU B C 1
ATOM 1608 O O . GLU B 1 33 ? -4.672 9.672 -1.009 1 74.75 33 GLU B O 1
ATOM 1613 N N . PHE B 1 34 ? -4.359 8.883 -3.139 1 63.38 34 PHE B N 1
ATOM 1614 C CA . PHE B 1 34 ? -3.531 10.016 -3.535 1 63.38 34 PHE B CA 1
ATOM 1615 C C . PHE B 1 34 ? -4.383 11.117 -4.16 1 63.38 34 PHE B C 1
ATOM 1617 O O . PHE B 1 34 ? -4.039 12.297 -4.074 1 63.38 34 PHE B O 1
ATOM 1624 N N . GLU B 1 35 ? -5.199 10.711 -5.395 1 52.81 35 GLU B N 1
ATOM 1625 C CA . GLU B 1 35 ? -5.883 11.672 -6.266 1 52.81 35 GLU B CA 1
ATOM 1626 C C . GLU B 1 35 ? -7.031 12.359 -5.535 1 52.81 35 GLU B C 1
ATOM 1628 O O . GLU B 1 35 ? -7.754 13.164 -6.125 1 52.81 35 GLU B O 1
ATOM 1633 N N . ASP B 1 36 ? -7.535 11.82 -4.574 1 46.94 36 ASP B N 1
ATOM 1634 C CA . ASP B 1 36 ? -8.938 12.211 -4.711 1 46.94 36 ASP B CA 1
ATOM 1635 C C . ASP B 1 36 ? -9.07 13.719 -4.887 1 46.94 36 ASP B C 1
ATOM 1637 O O . ASP B 1 36 ? -8.305 14.484 -4.309 1 46.94 36 ASP B O 1
ATOM 1641 N N . ASP B 1 37 ? -9.75 14.07 -6.074 1 40 37 ASP B N 1
ATOM 1642 C CA . ASP B 1 37 ? -10.633 15.18 -6.41 1 40 37 ASP B CA 1
ATOM 1643 C C . ASP B 1 37 ? -11.219 15.812 -5.152 1 40 37 ASP B C 1
ATOM 1645 O O . ASP B 1 37 ? -12.188 16.578 -5.227 1 40 37 ASP B O 1
ATOM 1649 N N . THR B 1 38 ? -11.18 15.031 -4.199 1 39.34 38 THR B N 1
ATOM 1650 C CA . THR B 1 38 ? -11.992 15.75 -3.219 1 39.34 38 THR B CA 1
ATOM 1651 C C . THR B 1 38 ? -11.43 17.141 -2.973 1 39.34 38 THR B C 1
ATOM 1653 O O . THR B 1 38 ? -10.242 17.312 -2.699 1 39.34 38 THR B O 1
ATOM 1656 N N . GLN B 1 39 ? -11.805 18.094 -3.826 1 36.66 39 GLN B N 1
ATOM 1657 C CA . GLN B 1 39 ? -11.898 19.547 -3.688 1 36.66 39 GLN B CA 1
ATOM 1658 C C . GLN B 1 39 ? -11.633 19.969 -2.248 1 36.66 39 GLN B C 1
ATOM 1660 O O . GLN B 1 39 ? -11.625 21.172 -1.943 1 36.66 39 GLN B O 1
ATOM 1665 N N . GLY B 1 40 ? -12.078 19.188 -1.222 1 38.09 40 GLY B N 1
ATOM 1666 C CA . GLY B 1 40 ? -12.086 20 -0.011 1 38.09 40 GLY B CA 1
ATOM 1667 C C . GLY B 1 40 ? -10.695 20.453 0.414 1 38.09 40 GLY B C 1
ATOM 1668 O O . GLY B 1 40 ? -9.695 19.859 0.012 1 38.09 40 GLY B O 1
ATOM 1669 N N . GLY B 1 41 ? -10.477 21.719 0.706 1 34.97 41 GLY B N 1
ATOM 1670 C CA . GLY B 1 41 ? -9.422 22.578 1.215 1 34.97 41 GLY B CA 1
ATOM 1671 C C . GLY B 1 41 ? -8.398 21.828 2.059 1 34.97 41 GLY B C 1
ATOM 1672 O O . GLY B 1 41 ? -8.75 20.906 2.791 1 34.97 41 GLY B O 1
ATOM 1673 N N . ALA B 1 42 ? -7.184 21.359 1.437 1 41.53 42 ALA B N 1
ATOM 1674 C CA . ALA B 1 42 ? -6.086 21.234 2.391 1 41.53 42 ALA B CA 1
ATOM 1675 C C . ALA B 1 42 ? -6.406 21.969 3.695 1 41.53 42 ALA B C 1
ATOM 1677 O O . ALA B 1 42 ? -6.398 23.203 3.742 1 41.53 42 ALA B O 1
ATOM 1678 N N . VAL B 1 43 ? -7.352 21.672 4.34 1 38.97 43 VAL B N 1
ATOM 1679 C CA . VAL B 1 43 ? -7.484 22.469 5.559 1 38.97 43 VAL B CA 1
ATOM 1680 C C . VAL B 1 43 ? -6.145 22.516 6.293 1 38.97 43 VAL B C 1
ATOM 1682 O O . VAL B 1 43 ? -5.609 21.484 6.688 1 38.97 43 VAL B O 1
ATOM 1685 N N . ASN B 1 44 ? -5.102 23.344 5.812 1 42.84 44 ASN B N 1
ATOM 1686 C CA . ASN B 1 44 ? -3.865 23.797 6.441 1 42.84 44 ASN B CA 1
ATOM 1687 C C . ASN B 1 44 ? -3.721 23.25 7.859 1 42.84 44 ASN B C 1
ATOM 1689 O O . ASN B 1 44 ? -2.605 23.062 8.344 1 42.84 44 ASN B O 1
ATOM 1693 N N . GLY B 1 45 ? -4.863 23.359 8.703 1 42.81 45 GLY B N 1
ATOM 1694 C CA . GLY B 1 45 ? -4.879 23.172 10.141 1 42.81 45 GLY B CA 1
ATOM 1695 C C . GLY B 1 45 ? -5.309 21.781 10.562 1 42.81 45 GLY B C 1
ATOM 1696 O O . GLY B 1 45 ? -5.855 21.594 11.648 1 42.81 45 GLY B O 1
ATOM 1697 N N . GLU B 1 46 ? -5.398 20.797 9.469 1 54.28 46 GLU B N 1
ATOM 1698 C CA . GLU B 1 46 ? -6.102 19.594 9.898 1 54.28 46 GLU B CA 1
ATOM 1699 C C . GLU B 1 46 ? -5.199 18.688 10.75 1 54.28 46 GLU B C 1
ATOM 1701 O O . GLU B 1 46 ? -3.975 18.75 10.633 1 54.28 46 GLU B O 1
ATOM 1706 N N . ASP B 1 47 ? -5.816 18.141 11.805 1 69 47 ASP B N 1
ATOM 1707 C CA . ASP B 1 47 ? -5.309 17.141 12.742 1 69 47 ASP B CA 1
ATOM 1708 C C . ASP B 1 47 ? -4.66 15.969 12.016 1 69 47 ASP B C 1
ATOM 1710 O O . ASP B 1 47 ? -5.184 15.492 11.008 1 69 47 ASP B O 1
ATOM 1714 N N . TRP B 1 48 ? -3.426 15.797 12.109 1 75.75 48 TRP B N 1
ATOM 1715 C CA . TRP B 1 48 ? -2.619 14.703 11.57 1 75.75 48 TRP B CA 1
ATOM 1716 C C . TRP B 1 48 ? -3.424 13.414 11.508 1 75.75 48 TRP B C 1
ATOM 1718 O O . TRP B 1 48 ? -3.387 12.703 10.5 1 75.75 48 TRP B O 1
ATOM 1728 N N . GLY B 1 49 ? -4.199 13.18 12.555 1 81.06 49 GLY B N 1
ATOM 1729 C CA . GLY B 1 49 ? -5.004 11.977 12.586 1 81.06 49 GLY B CA 1
ATOM 1730 C C . GLY B 1 49 ? -6.07 11.938 11.508 1 81.06 49 GLY B C 1
ATOM 1731 O O . GLY B 1 49 ? -6.301 10.898 10.891 1 81.06 49 GLY B O 1
ATOM 1732 N N . ILE B 1 50 ? -6.66 12.969 11.328 1 83.81 50 ILE B N 1
ATOM 1733 C CA . ILE B 1 50 ? -7.699 13.062 10.312 1 83.81 50 ILE B CA 1
ATOM 1734 C C . ILE B 1 50 ? -7.078 12.898 8.922 1 83.81 50 ILE B C 1
ATOM 1736 O O . ILE B 1 50 ? -7.629 12.195 8.07 1 83.81 50 ILE B O 1
ATOM 1740 N N . ASP B 1 51 ? -5.984 13.57 8.719 1 81.94 51 ASP B N 1
ATOM 1741 C CA . ASP B 1 51 ? -5.273 13.43 7.449 1 81.94 51 ASP B CA 1
ATOM 1742 C C . ASP B 1 51 ? -4.922 11.969 7.172 1 81.94 51 ASP B C 1
ATOM 1744 O O . ASP B 1 51 ? -5.062 11.5 6.043 1 81.94 51 ASP B O 1
ATOM 1748 N N . GLN B 1 52 ? -4.457 11.219 8.219 1 85.69 52 GLN B N 1
ATOM 1749 C CA . GLN B 1 52 ? -4.109 9.812 8.078 1 85.69 52 GLN B CA 1
ATOM 1750 C C . GLN B 1 52 ? -5.328 8.977 7.695 1 85.69 52 GLN B C 1
ATOM 1752 O O . GLN B 1 52 ? -5.23 8.062 6.875 1 85.69 52 GLN B O 1
ATOM 1757 N N . LEU B 1 53 ? -6.461 9.32 8.234 1 89.38 53 LEU B N 1
ATOM 1758 C CA . LEU B 1 53 ? -7.688 8.578 7.973 1 89.38 53 LEU B CA 1
ATOM 1759 C C . LEU B 1 53 ? -8.195 8.852 6.559 1 89.38 53 LEU B C 1
ATOM 1761 O O . LEU B 1 53 ? -8.711 7.949 5.898 1 89.38 53 LEU B O 1
ATOM 1765 N N . GLU B 1 54 ? -7.992 10.016 6.121 1 87.38 54 GLU B N 1
ATOM 1766 C CA . GLU B 1 54 ? -8.531 10.414 4.82 1 87.38 54 GLU B CA 1
ATOM 1767 C C . GLU B 1 54 ? -7.684 9.859 3.682 1 87.38 54 GLU B C 1
ATOM 1769 O O . GLU B 1 54 ? -8.188 9.633 2.578 1 87.38 54 GLU B O 1
ATOM 1774 N N . HIS B 1 55 ? -6.426 9.562 3.938 1 87.5 55 HIS B N 1
ATOM 1775 C CA . HIS B 1 55 ? -5.527 9.141 2.869 1 87.5 55 HIS B CA 1
ATOM 1776 C C . HIS B 1 55 ? -5.316 7.629 2.895 1 87.5 55 HIS B C 1
ATOM 1778 O O . HIS B 1 55 ? -4.414 7.113 2.229 1 87.5 55 HIS B O 1
ATOM 1784 N N . ALA B 1 56 ? -6.156 6.934 3.719 1 92.38 56 ALA B N 1
ATOM 1785 C CA . ALA B 1 56 ? -6.074 5.477 3.789 1 92.38 56 ALA B CA 1
ATOM 1786 C C . ALA B 1 56 ? -7.453 4.844 3.627 1 92.38 56 ALA B C 1
ATOM 1788 O O . ALA B 1 56 ? -8.461 5.418 4.047 1 92.38 56 ALA B O 1
ATOM 1789 N N . ASN B 1 57 ? -7.492 3.74 2.99 1 94 57 ASN B N 1
ATOM 1790 C CA . ASN B 1 57 ? -8.695 2.932 2.838 1 94 57 ASN B CA 1
ATOM 1791 C C . ASN B 1 57 ? -8.508 1.528 3.406 1 94 57 ASN B C 1
ATOM 1793 O O . ASN B 1 57 ? -7.457 0.914 3.213 1 94 57 ASN B O 1
ATOM 1797 N N . ASP B 1 58 ? -9.445 1.091 4.184 1 96.12 58 ASP B N 1
ATOM 1798 C CA . ASP B 1 58 ? -9.469 -0.332 4.512 1 96.12 58 ASP B CA 1
ATOM 1799 C C . ASP B 1 58 ? -9.898 -1.165 3.307 1 96.12 58 ASP B C 1
ATOM 1801 O O . ASP B 1 58 ? -10.781 -0.756 2.547 1 96.12 58 ASP B O 1
ATOM 1805 N N . LEU B 1 59 ? -9.289 -2.293 3.154 1 95.19 59 LEU B N 1
ATOM 1806 C CA . LEU B 1 59 ? -9.578 -3.117 1.985 1 95.19 59 LEU B CA 1
ATOM 1807 C C . LEU B 1 59 ? -10.047 -4.508 2.404 1 95.19 59 LEU B C 1
ATOM 1809 O O . LEU B 1 59 ? -9.633 -5.016 3.449 1 95.19 59 LEU B O 1
ATOM 1813 N N . THR B 1 60 ? -10.836 -5.09 1.608 1 96.19 60 THR B N 1
ATOM 1814 C CA . THR B 1 60 ? -11.211 -6.496 1.678 1 96.19 60 THR B CA 1
ATOM 1815 C C . THR B 1 60 ? -10.75 -7.238 0.427 1 96.19 60 THR B C 1
ATOM 1817 O O . THR B 1 60 ? -10.781 -6.691 -0.676 1 96.19 60 THR B O 1
ATOM 1820 N N . VAL B 1 61 ? -10.305 -8.383 0.607 1 95.12 61 VAL B N 1
ATOM 1821 C CA . VAL B 1 61 ? -9.914 -9.25 -0.502 1 95.12 61 VAL B CA 1
ATOM 1822 C C . VAL B 1 61 ? -10.969 -10.336 -0.708 1 95.12 61 VAL B C 1
ATOM 1824 O O . VAL B 1 61 ? -11.555 -10.445 -1.787 1 95.12 61 VAL B O 1
ATOM 1827 N N . ILE B 1 62 ? -11.211 -11.102 0.372 1 93.88 62 ILE B N 1
ATOM 1828 C CA . ILE B 1 62 ? -12.219 -12.156 0.257 1 93.88 62 ILE B CA 1
ATOM 1829 C C . ILE B 1 62 ? -13.352 -11.891 1.247 1 93.88 62 ILE B C 1
ATOM 1831 O O . ILE B 1 62 ? -14.32 -12.648 1.299 1 93.88 62 ILE B O 1
ATOM 1835 N N . GLY B 1 63 ? -13.234 -10.969 2.137 1 93.38 63 GLY B N 1
ATOM 1836 C CA . GLY B 1 63 ? -14.352 -10.547 2.971 1 93.38 63 GLY B CA 1
ATOM 1837 C C . GLY B 1 63 ? -14.211 -10.977 4.418 1 93.38 63 GLY B C 1
ATOM 1838 O O . GLY B 1 63 ? -14.867 -10.43 5.305 1 93.38 63 GLY B O 1
ATOM 1839 N N . ASN B 1 64 ? -13.391 -11.969 4.684 1 93.69 64 ASN B N 1
ATOM 1840 C CA . ASN B 1 64 ? -13.094 -12.359 6.059 1 93.69 64 ASN B CA 1
ATOM 1841 C C . ASN B 1 64 ? -11.961 -11.531 6.648 1 93.69 64 ASN B C 1
ATOM 1843 O O . ASN B 1 64 ? -10.844 -11.547 6.125 1 93.69 64 ASN B O 1
ATOM 1847 N N . ARG B 1 65 ? -12.258 -10.906 7.727 1 91.81 65 ARG B N 1
ATOM 1848 C CA . ARG B 1 65 ? -11.336 -9.922 8.289 1 91.81 65 ARG B CA 1
ATOM 1849 C C . ARG B 1 65 ? -9.992 -10.555 8.633 1 91.81 65 ARG B C 1
ATOM 1851 O O . ARG B 1 65 ? -8.945 -9.945 8.43 1 91.81 65 ARG B O 1
ATOM 1858 N N . TYR B 1 66 ? -9.977 -11.805 9.141 1 90.5 66 TYR B N 1
ATOM 1859 C CA . TYR B 1 66 ? -8.742 -12.453 9.586 1 90.5 66 TYR B CA 1
ATOM 1860 C C . TYR B 1 66 ? -7.945 -12.977 8.398 1 90.5 66 TYR B C 1
ATOM 1862 O O . TYR B 1 66 ? -6.715 -12.898 8.383 1 90.5 66 TYR B O 1
ATOM 1870 N N . VAL B 1 67 ? -8.641 -13.445 7.453 1 93.12 67 VAL B N 1
ATOM 1871 C CA . VAL B 1 67 ? -7.977 -13.914 6.242 1 93.12 67 VAL B CA 1
ATOM 1872 C C . VAL B 1 67 ? -7.418 -12.734 5.461 1 93.12 67 VAL B C 1
ATOM 1874 O O . VAL B 1 67 ? -6.297 -12.789 4.957 1 93.12 67 VAL B O 1
ATOM 1877 N N . ASP B 1 68 ? -8.211 -11.695 5.398 1 95.44 68 ASP B N 1
ATOM 1878 C CA . ASP B 1 68 ? -7.758 -10.484 4.707 1 95.44 68 ASP B CA 1
ATOM 1879 C C . ASP B 1 68 ? -6.543 -9.883 5.402 1 95.44 68 ASP B C 1
ATOM 1881 O O . ASP B 1 68 ? -5.645 -9.352 4.746 1 95.44 68 ASP B O 1
ATOM 1885 N N . CYS B 1 69 ? -6.555 -9.938 6.711 1 92.25 69 CYS B N 1
ATOM 1886 C CA . CYS B 1 69 ? -5.406 -9.484 7.484 1 92.25 69 CYS B CA 1
ATOM 1887 C C . CYS B 1 69 ? -4.156 -10.273 7.117 1 92.25 69 CYS B C 1
ATOM 1889 O O . CYS B 1 69 ? -3.08 -9.695 6.941 1 92.25 69 CYS B O 1
ATOM 1891 N N . PHE B 1 70 ? -4.309 -11.57 6.98 1 90.25 70 PHE B N 1
ATOM 1892 C CA . PHE B 1 70 ? -3.195 -12.43 6.594 1 90.25 70 PHE B CA 1
ATOM 1893 C C . PHE B 1 70 ? -2.754 -12.133 5.168 1 90.25 70 PHE B C 1
ATOM 1895 O O . PHE B 1 70 ? -1.56 -12.008 4.895 1 90.25 70 PHE B O 1
ATOM 1902 N N . LEU B 1 71 ? -3.76 -11.961 4.27 1 92.81 71 LEU B N 1
ATOM 1903 C CA . LEU B 1 71 ? -3.482 -11.781 2.848 1 92.81 71 LEU B CA 1
ATOM 1904 C C . LEU B 1 71 ? -2.838 -10.422 2.5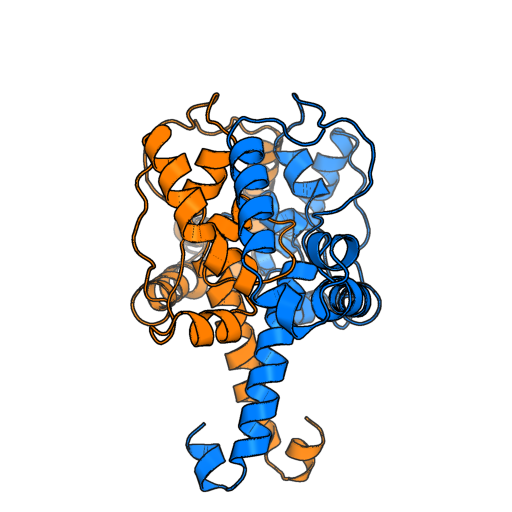9 1 92.81 71 LEU B C 1
ATOM 1906 O O . LEU B 1 71 ? -2.199 -10.227 1.554 1 92.81 71 LEU B O 1
ATOM 1910 N N . SER B 1 72 ? -2.936 -9.492 3.516 1 93.06 72 SER B N 1
ATOM 1911 C CA . SER B 1 72 ? -2.354 -8.164 3.379 1 93.06 72 SER B CA 1
ATOM 1912 C C . SER B 1 72 ? -1.154 -7.988 4.305 1 93.06 72 SER B C 1
ATOM 1914 O O . SER B 1 72 ? -0.681 -6.867 4.508 1 93.06 72 SER B O 1
ATOM 1916 N N . ALA B 1 73 ? -0.77 -9.062 4.914 1 88.88 73 ALA B N 1
ATOM 1917 C CA . ALA B 1 73 ? 0.323 -9.023 5.883 1 88.88 73 ALA B CA 1
ATOM 1918 C C . ALA B 1 73 ? 0.038 -8.016 6.992 1 88.88 73 ALA B C 1
ATOM 1920 O O . ALA B 1 73 ? 0.927 -7.262 7.398 1 88.88 73 ALA B O 1
ATOM 1921 N N . GLY B 1 74 ? -1.271 -7.953 7.336 1 89.06 74 GLY B N 1
ATOM 1922 C CA . GLY B 1 74 ? -1.655 -7.156 8.492 1 89.06 74 GLY B CA 1
ATOM 1923 C C . GLY B 1 74 ? -2.166 -5.777 8.117 1 89.06 74 GLY B C 1
ATOM 1924 O O . GLY B 1 74 ? -2.557 -4.996 8.992 1 89.06 74 GLY B O 1
ATOM 1925 N N . LEU B 1 75 ? -2.326 -5.465 6.82 1 92.06 75 LEU B N 1
ATOM 1926 C CA . LEU B 1 75 ? -2.541 -4.074 6.438 1 92.06 75 LEU B CA 1
ATOM 1927 C C . LEU B 1 75 ? -3.969 -3.861 5.949 1 92.06 75 LEU B C 1
ATOM 1929 O O . LEU B 1 75 ? -4.297 -2.795 5.422 1 92.06 75 LEU B O 1
ATOM 1933 N N . SER B 1 76 ? -4.832 -4.828 6.105 1 94.19 76 SER B N 1
ATOM 1934 C CA . SER B 1 76 ? -6.219 -4.672 5.668 1 94.19 76 SER B CA 1
ATOM 1935 C C . SER B 1 76 ? -6.91 -3.541 6.418 1 94.19 76 SER B C 1
ATOM 1937 O O . SER B 1 76 ? -7.723 -2.814 5.844 1 94.19 76 SER B O 1
ATOM 1939 N N . SER B 1 77 ? -6.609 -3.426 7.742 1 93.94 77 SER B N 1
ATOM 1940 C CA . SER B 1 77 ? -7.059 -2.277 8.523 1 93.94 77 SER B CA 1
ATOM 1941 C C . SER B 1 77 ? -6.086 -1.108 8.398 1 93.94 77 SER B C 1
ATOM 1943 O O . SER B 1 77 ? -5.438 -0.729 9.375 1 93.94 77 SER B O 1
ATOM 1945 N N . HIS B 1 78 ? -6.117 -0.575 7.23 1 95.25 78 HIS B N 1
ATOM 1946 C CA . HIS B 1 78 ? -5.043 0.338 6.848 1 95.25 78 HIS B CA 1
ATOM 1947 C C . HIS B 1 78 ? -5.215 1.697 7.52 1 95.25 78 HIS B C 1
ATOM 1949 O O . HIS B 1 78 ? -4.227 2.359 7.844 1 95.25 78 HIS B O 1
ATOM 1955 N N . ARG B 1 79 ? -6.43 2.145 7.711 1 94.06 79 ARG B N 1
ATOM 1956 C CA . ARG B 1 79 ? -6.688 3.41 8.391 1 94.06 79 ARG B CA 1
ATOM 1957 C C . ARG B 1 79 ? -6.125 3.395 9.812 1 94.06 79 ARG B C 1
ATOM 1959 O O . ARG B 1 79 ? -5.48 4.355 10.242 1 94.06 79 ARG B O 1
ATOM 1966 N N . VAL B 1 80 ? -6.32 2.277 10.539 1 92 80 VAL B N 1
ATOM 1967 C CA . VAL B 1 80 ? -5.777 2.139 11.891 1 92 80 VAL B CA 1
ATOM 1968 C C . VAL B 1 80 ? -4.254 2.137 11.836 1 92 80 VAL B C 1
ATOM 1970 O O . VAL B 1 80 ? -3.596 2.797 12.648 1 92 80 VAL B O 1
ATOM 1973 N N . HIS B 1 81 ? -3.768 1.402 10.852 1 90.44 81 HIS B N 1
ATOM 1974 C CA . HIS B 1 81 ? -2.32 1.339 10.695 1 90.44 81 HIS B CA 1
ATOM 1975 C C . HIS B 1 81 ? -1.728 2.729 10.477 1 90.44 81 HIS B C 1
ATOM 1977 O O . HIS B 1 81 ? -0.655 3.037 11 1 90.44 81 HIS B O 1
ATOM 1983 N N . HIS B 1 82 ? -2.354 3.535 9.703 1 89.19 82 HIS B N 1
ATOM 1984 C CA . HIS B 1 82 ? -1.866 4.883 9.43 1 89.19 82 HIS B CA 1
ATOM 1985 C C . HIS B 1 82 ? -1.839 5.73 10.695 1 89.19 82 HIS B C 1
ATOM 1987 O O . HIS B 1 82 ? -0.917 6.523 10.898 1 89.19 82 HIS B O 1
ATOM 1993 N N . VAL B 1 83 ? -2.838 5.59 11.516 1 85.38 83 VAL B N 1
ATOM 1994 C CA . VAL B 1 83 ? -2.949 6.41 12.711 1 85.38 83 VAL B CA 1
ATOM 1995 C C . VAL B 1 83 ? -2.062 5.84 13.812 1 85.38 83 VAL B C 1
ATOM 1997 O O . VAL B 1 83 ? -1.487 6.586 14.609 1 85.38 83 VAL B O 1
ATOM 2000 N N . LEU B 1 84 ? -1.929 4.457 13.805 1 84.31 84 LEU B N 1
ATOM 2001 C CA . LEU B 1 84 ? -1.16 3.775 14.836 1 84.31 84 LEU B CA 1
ATOM 2002 C C . LEU B 1 84 ? -0.094 2.879 14.219 1 84.31 84 LEU B C 1
ATOM 2004 O O . LEU B 1 84 ? -0.096 1.664 14.438 1 84.31 84 LEU B O 1
ATOM 2008 N N . PRO B 1 85 ? 0.872 3.49 13.609 1 81.5 85 PRO B N 1
ATOM 2009 C CA . PRO B 1 85 ? 1.86 2.703 12.867 1 81.5 85 PRO B CA 1
ATOM 2010 C C . PRO B 1 85 ? 2.775 1.892 13.781 1 81.5 85 PRO B C 1
ATOM 2012 O O . PRO B 1 85 ? 3.463 0.978 13.32 1 81.5 85 PRO B O 1
ATOM 2015 N N . PHE B 1 86 ? 2.779 2.072 15.008 1 71.94 86 PHE B N 1
ATOM 2016 C CA . PHE B 1 86 ? 3.695 1.405 15.93 1 71.94 86 PHE B CA 1
ATOM 2017 C C . PHE B 1 86 ? 3.111 0.082 16.406 1 71.94 86 PHE B C 1
ATOM 2019 O O . PHE B 1 86 ? 3.799 -0.702 17.062 1 71.94 86 PHE B O 1
ATOM 2026 N N . GLN B 1 87 ? 1.741 -0.059 16 1 75.12 87 GLN B N 1
ATOM 2027 C CA . GLN B 1 87 ? 1.155 -1.355 16.312 1 75.12 87 GLN B CA 1
ATOM 2028 C C . GLN B 1 87 ? 1.794 -2.467 15.492 1 75.12 87 GLN B C 1
ATOM 2030 O O . GLN B 1 87 ? 1.894 -2.359 14.266 1 75.12 87 GLN B O 1
ATOM 2035 N N . ARG B 1 88 ? 2.607 -3.225 15.883 1 70.25 88 ARG B N 1
ATOM 2036 C CA . ARG B 1 88 ? 3.455 -4.215 15.227 1 70.25 88 ARG B CA 1
ATOM 2037 C C . ARG B 1 88 ? 2.662 -5.473 14.891 1 70.25 88 ARG B C 1
ATOM 2039 O O . ARG B 1 88 ? 3.242 -6.543 14.68 1 70.25 88 ARG B O 1
ATOM 2046 N N . SER B 1 89 ? 1.293 -5.395 14.938 1 75.19 89 SER B N 1
ATOM 2047 C CA . SER B 1 89 ? 0.464 -6.555 14.617 1 75.19 89 SER B CA 1
ATOM 2048 C C . SER B 1 89 ? -0.798 -6.141 13.867 1 75.19 89 SER B C 1
ATOM 2050 O O . SER B 1 89 ? -1.446 -5.156 14.227 1 75.19 89 SER B O 1
ATOM 2052 N N . GLY B 1 90 ? -1.04 -6.934 12.867 1 80.44 90 GLY B N 1
ATOM 2053 C CA . GLY B 1 90 ? -2.295 -6.746 12.164 1 80.44 90 GLY B CA 1
ATOM 2054 C C . GLY B 1 90 ? -3.514 -7.027 13.016 1 80.44 90 GLY B C 1
ATOM 2055 O O . GLY B 1 90 ? -4.551 -6.383 12.859 1 80.44 90 GLY B O 1
ATOM 2056 N N . PHE B 1 91 ? -3.365 -7.949 13.867 1 80.88 91 PHE B N 1
ATOM 2057 C CA . PHE B 1 91 ? -4.469 -8.273 14.766 1 80.88 91 PHE B CA 1
ATOM 2058 C C . PHE B 1 91 ? -4.75 -7.121 15.719 1 80.88 91 PHE B C 1
ATOM 2060 O O . PHE B 1 91 ? -5.906 -6.855 16.062 1 80.88 91 PHE B O 1
ATOM 2067 N N . ALA B 1 92 ? -3.682 -6.453 16.188 1 82.12 92 ALA B N 1
ATOM 2068 C CA . ALA B 1 92 ? -3.863 -5.27 17.016 1 82.12 92 ALA B CA 1
ATOM 2069 C C . ALA B 1 92 ? -4.645 -4.188 16.281 1 82.12 92 ALA B C 1
ATOM 2071 O O . ALA B 1 92 ? -5.465 -3.488 16.875 1 82.12 92 ALA B O 1
ATOM 2072 N N . ASN B 1 93 ? -4.395 -4.098 14.977 1 88.5 93 ASN B N 1
ATOM 2073 C CA . ASN B 1 93 ? -5.141 -3.139 14.172 1 88.5 93 ASN B CA 1
ATOM 2074 C C . ASN B 1 93 ? -6.629 -3.477 14.133 1 88.5 93 ASN B C 1
ATOM 2076 O O . ASN B 1 93 ? -7.473 -2.586 14.234 1 88.5 93 ASN B O 1
ATOM 2080 N N . ILE B 1 94 ? -6.879 -4.77 14.039 1 88.06 94 ILE B N 1
ATOM 2081 C CA . ILE B 1 94 ? -8.266 -5.211 13.992 1 88.06 94 ILE B CA 1
ATOM 2082 C C . ILE B 1 94 ? -8.961 -4.898 15.32 1 88.06 94 ILE B C 1
ATOM 2084 O O . ILE B 1 94 ? -10.062 -4.359 15.336 1 88.06 94 ILE B O 1
ATOM 2088 N N . VAL B 1 95 ? -8.312 -5.105 16.328 1 82.62 95 VAL B N 1
ATOM 2089 C CA . VAL B 1 95 ? -8.898 -4.973 17.656 1 82.62 95 VAL B CA 1
ATOM 2090 C C . VAL B 1 95 ? -9.141 -3.498 17.969 1 82.62 95 VAL B C 1
ATOM 2092 O O . VAL B 1 95 ? -10.117 -3.15 18.641 1 82.62 95 VAL B O 1
ATOM 2095 N N . THR B 1 96 ? -8.32 -2.631 17.484 1 87.81 96 THR B N 1
ATOM 2096 C CA . THR B 1 96 ? -8.398 -1.219 17.844 1 87.81 96 THR B CA 1
ATOM 2097 C C . THR B 1 96 ? -9.273 -0.458 16.844 1 87.81 96 THR B C 1
ATOM 2099 O O . THR B 1 96 ? -9.5 0.744 17 1 87.81 96 THR B O 1
ATOM 2102 N N . GLU B 1 97 ? -9.742 -1.092 15.914 1 91 97 GLU B N 1
ATOM 2103 C CA . GLU B 1 97 ? -10.531 -0.45 14.867 1 91 97 GLU B CA 1
ATOM 2104 C C . GLU B 1 97 ? -11.75 0.253 15.453 1 91 97 GLU B C 1
ATOM 2106 O O . GLU B 1 97 ? -12.047 1.397 15.094 1 91 97 GLU B O 1
ATOM 2111 N N . ASP B 1 98 ? -12.398 -0.4 16.344 1 88.75 98 ASP B N 1
ATOM 2112 C CA . ASP B 1 98 ? -13.617 0.164 16.922 1 88.75 98 ASP B CA 1
ATOM 2113 C C . ASP B 1 98 ? -13.312 1.403 17.75 1 88.75 98 ASP B C 1
ATOM 2115 O O . ASP B 1 98 ? -14.062 2.377 17.734 1 88.75 98 ASP B O 1
ATOM 2119 N N . VAL B 1 99 ? -12.281 1.35 18.469 1 86.94 99 VAL B N 1
ATOM 2120 C CA . VAL B 1 99 ? -11.875 2.482 19.297 1 86.94 99 VAL B CA 1
ATOM 2121 C C . VAL B 1 99 ? -11.555 3.682 18.406 1 86.94 99 VAL B C 1
ATOM 2123 O O . VAL B 1 99 ? -11.969 4.805 18.688 1 86.94 99 VAL B O 1
ATOM 2126 N N . LEU B 1 100 ? -10.828 3.402 17.359 1 90.25 100 LEU B N 1
ATOM 2127 C CA . LEU B 1 100 ? -10.477 4.484 16.453 1 90.25 100 LEU B CA 1
ATOM 2128 C C . LEU B 1 100 ? -11.711 5.039 15.75 1 90.25 100 LEU B C 1
ATOM 2130 O O . LEU B 1 100 ? -11.805 6.246 15.523 1 90.25 100 LEU B O 1
ATOM 2134 N N . ARG B 1 101 ? -12.641 4.223 15.445 1 92.5 101 ARG B N 1
ATOM 2135 C CA . ARG B 1 101 ? -13.898 4.641 14.828 1 92.5 101 ARG B CA 1
ATOM 2136 C C . ARG B 1 101 ? -14.672 5.582 15.742 1 92.5 101 ARG B C 1
ATOM 2138 O O . ARG B 1 101 ? -15.172 6.617 15.305 1 92.5 101 ARG B O 1
ATOM 2145 N N . GLU B 1 102 ? -14.719 5.242 16.906 1 90.06 102 GLU B N 1
ATOM 2146 C CA . GLU B 1 102 ? -15.43 6.066 17.891 1 90.06 102 GLU B CA 1
ATOM 2147 C C . GLU B 1 102 ? -14.742 7.418 18.062 1 90.06 102 GLU B C 1
ATOM 2149 O O . GLU B 1 102 ? -15.406 8.453 18.156 1 90.06 102 GLU B O 1
ATOM 2154 N N . GLU B 1 103 ? -13.445 7.359 18.188 1 87.12 103 GLU B N 1
ATOM 2155 C CA . GLU B 1 103 ? -12.688 8.602 18.344 1 87.12 103 GLU B CA 1
ATOM 2156 C C . GLU B 1 103 ? -12.836 9.484 17.109 1 87.12 103 GLU B C 1
ATOM 2158 O O . GLU B 1 103 ? -12.961 10.711 17.219 1 87.12 103 GLU B O 1
ATOM 2163 N N . ALA B 1 104 ? -12.805 8.875 15.984 1 89 104 ALA B N 1
ATOM 2164 C CA . ALA B 1 104 ? -12.961 9.617 14.734 1 89 104 ALA B CA 1
ATOM 2165 C C . ALA B 1 104 ? -14.32 10.297 14.664 1 89 104 ALA B C 1
ATOM 2167 O O . ALA B 1 104 ? -14.438 11.43 14.18 1 89 104 ALA B O 1
ATOM 2168 N N . ALA B 1 105 ? -15.312 9.672 15.117 1 90.19 105 ALA B N 1
ATOM 2169 C CA . ALA B 1 105 ? -16.672 10.211 15.109 1 90.19 105 ALA B CA 1
ATOM 2170 C C . ALA B 1 105 ? -16.75 11.5 15.914 1 90.19 105 ALA B C 1
ATOM 2172 O O . ALA B 1 105 ? -17.5 12.414 15.57 1 90.19 105 ALA B O 1
ATOM 2173 N N . LYS B 1 106 ? -15.961 11.5 16.953 1 86.94 106 LYS B N 1
ATOM 2174 C CA . LYS B 1 106 ? -15.961 12.703 17.781 1 86.94 106 LYS B CA 1
ATOM 2175 C C . LYS B 1 106 ? -15.438 13.906 17.016 1 86.94 106 LYS B C 1
ATOM 2177 O O . LYS B 1 106 ? -15.734 15.047 17.359 1 86.94 106 LYS B O 1
ATOM 2182 N N . PHE B 1 107 ? -14.703 13.609 16.062 1 86 107 PHE B N 1
ATOM 2183 C CA . PHE B 1 107 ? -14.125 14.688 15.258 1 86 107 PHE B CA 1
ATOM 2184 C C . PHE B 1 107 ? -14.891 14.867 13.953 1 86 107 PHE B C 1
ATOM 2186 O O . PHE B 1 107 ? -14.422 15.562 13.047 1 86 107 PHE B O 1
ATOM 2193 N N . GLY B 1 108 ? -15.875 14.141 13.844 1 88.94 108 GLY B N 1
ATOM 2194 C CA . GLY B 1 108 ? -16.734 14.32 12.68 1 88.94 108 GLY B CA 1
ATOM 2195 C C . GLY B 1 108 ? -16.234 13.555 11.461 1 88.94 108 GLY B C 1
ATOM 2196 O O . GLY B 1 108 ? -16.641 13.852 10.336 1 88.94 108 GLY B O 1
ATOM 2197 N N . VAL B 1 109 ? -15.391 12.656 11.664 1 89.56 109 VAL B N 1
ATOM 2198 C CA . VAL B 1 109 ? -14.875 11.852 10.562 1 89.56 109 VAL B CA 1
ATOM 2199 C C . VAL B 1 109 ? -15.711 10.594 10.406 1 89.56 109 VAL B C 1
ATOM 2201 O O . VAL B 1 109 ? -15.844 9.805 11.344 1 89.56 109 VAL B O 1
ATOM 2204 N N . GLU B 1 110 ? -16.297 10.523 9.297 1 91.88 110 GLU B N 1
ATOM 2205 C CA . GLU B 1 110 ? -17.078 9.32 9.008 1 91.88 110 GLU B CA 1
ATOM 2206 C C . GLU B 1 110 ? -16.172 8.117 8.781 1 91.88 110 GLU B C 1
ATOM 2208 O O . GLU B 1 110 ? -15.133 8.227 8.125 1 91.88 110 GLU B O 1
ATOM 2213 N N . TRP B 1 111 ? -16.656 6.992 9.266 1 93.88 111 TRP B N 1
ATOM 2214 C CA . TRP B 1 111 ? -15.914 5.75 9.039 1 93.88 111 TRP B CA 1
ATOM 2215 C C . TRP B 1 111 ? -16.422 5.035 7.793 1 93.88 111 TRP B C 1
ATOM 2217 O O . TRP B 1 111 ? -17.469 4.371 7.828 1 93.88 111 TRP B O 1
ATOM 2227 N N . LEU B 1 112 ? -15.758 5.094 6.816 1 91.5 112 LEU B N 1
ATOM 2228 C CA . LEU B 1 112 ? -16.156 4.523 5.531 1 91.5 112 LEU B CA 1
ATOM 2229 C C . LEU B 1 112 ? -15.961 3.008 5.531 1 91.5 112 LEU B C 1
ATOM 2231 O O . LEU B 1 112 ? -15.047 2.492 6.168 1 91.5 112 LEU B O 1
ATOM 2235 N N . PRO B 1 113 ? -16.844 2.33 4.836 1 93.06 113 PRO B N 1
ATOM 2236 C CA . PRO B 1 113 ? -16.672 0.881 4.715 1 93.06 113 PRO B CA 1
ATOM 2237 C C . PRO B 1 113 ? -15.414 0.502 3.938 1 93.06 113 PRO B C 1
ATOM 2239 O O . PRO B 1 113 ? -14.953 1.271 3.09 1 93.06 113 PRO B O 1
ATOM 2242 N N . ALA B 1 114 ? -14.938 -0.655 4.258 1 94.56 114 ALA B N 1
ATOM 2243 C CA . ALA B 1 114 ? -13.789 -1.179 3.518 1 94.56 114 ALA B CA 1
ATOM 2244 C C . ALA B 1 114 ? -14.125 -1.353 2.039 1 94.56 114 ALA B C 1
ATOM 2246 O O . ALA B 1 114 ? -15.25 -1.74 1.691 1 94.56 114 ALA B O 1
ATOM 2247 N N . LYS B 1 115 ? -13.211 -1.106 1.152 1 94.31 115 LYS B N 1
ATOM 2248 C CA . LYS B 1 115 ? -13.383 -1.252 -0.29 1 94.31 115 LYS B CA 1
ATOM 2249 C C . LYS B 1 115 ? -12.883 -2.611 -0.769 1 94.31 115 LYS B C 1
ATOM 2251 O O . LYS B 1 115 ? -11.93 -3.158 -0.213 1 94.31 115 LYS B O 1
ATOM 2256 N N . GLY B 1 116 ? -13.586 -3.123 -1.771 1 95.69 116 GLY B N 1
ATOM 2257 C CA . GLY B 1 116 ? -13.125 -4.367 -2.367 1 95.69 116 GLY B CA 1
ATOM 2258 C C . GLY B 1 116 ? -11.891 -4.195 -3.229 1 95.69 116 GLY B C 1
ATOM 2259 O O . GLY B 1 116 ? -11.891 -3.418 -4.184 1 95.69 116 GLY B O 1
ATOM 2260 N N . PHE B 1 117 ? -10.844 -4.887 -2.889 1 96.12 117 PHE B N 1
ATOM 2261 C CA . PHE B 1 117 ? -9.602 -4.758 -3.639 1 96.12 117 PHE B CA 1
ATOM 2262 C C . PHE B 1 117 ? -9.773 -5.246 -5.07 1 96.12 117 PHE B C 1
ATOM 2264 O O . PHE B 1 117 ? -9.438 -4.535 -6.02 1 96.12 117 PHE B O 1
ATOM 2271 N N . ILE B 1 118 ? -10.258 -6.461 -5.285 1 92.44 118 ILE B N 1
ATOM 2272 C CA . ILE B 1 118 ? -10.312 -7.117 -6.586 1 92.44 118 ILE B CA 1
ATOM 2273 C C . ILE B 1 118 ? -11.375 -6.445 -7.457 1 92.44 118 ILE B C 1
ATOM 2275 O O . ILE B 1 118 ? -11.133 -6.18 -8.641 1 92.44 118 ILE B O 1
ATOM 2279 N N . THR B 1 119 ? -12.469 -6.109 -6.875 1 90.12 119 THR B N 1
ATOM 2280 C CA . THR B 1 119 ? -13.602 -5.648 -7.668 1 90.12 119 THR B CA 1
ATOM 2281 C C . THR B 1 119 ? -13.555 -4.133 -7.852 1 90.12 119 THR B C 1
ATOM 2283 O O . THR B 1 119 ? -13.977 -3.615 -8.883 1 90.12 119 THR B O 1
ATOM 2286 N N . ASP B 1 120 ? -13.055 -3.461 -6.93 1 90.38 120 ASP B N 1
ATOM 2287 C CA . ASP B 1 120 ? -13.156 -2.004 -6.949 1 90.38 120 ASP B CA 1
ATOM 2288 C C . ASP B 1 120 ? -11.805 -1.357 -7.23 1 90.38 120 ASP B C 1
ATOM 2290 O O . ASP B 1 120 ? -11.664 -0.599 -8.188 1 90.38 120 ASP B O 1
ATOM 2294 N N . ARG B 1 121 ? -10.867 -1.744 -6.434 1 90.38 121 ARG B N 1
ATOM 2295 C CA . ARG B 1 121 ? -9.641 -0.945 -6.414 1 90.38 121 ARG B CA 1
ATOM 2296 C C . ARG B 1 121 ? -8.672 -1.41 -7.488 1 90.38 121 ARG B C 1
ATOM 2298 O O . ARG B 1 121 ? -8.062 -0.59 -8.18 1 90.38 121 ARG B O 1
ATOM 2305 N N . LEU B 1 122 ? -8.555 -2.674 -7.715 1 89.06 122 LEU B N 1
ATOM 2306 C CA . LEU B 1 122 ? -7.539 -3.207 -8.617 1 89.06 122 LEU B CA 1
ATOM 2307 C C . LEU B 1 122 ? -7.793 -2.75 -10.047 1 89.06 122 LEU B C 1
ATOM 2309 O O . LEU B 1 122 ? -6.883 -2.266 -10.719 1 89.06 122 LEU B O 1
ATOM 2313 N N . PRO B 1 123 ? -9.023 -2.826 -10.57 1 85.69 123 PRO B N 1
ATOM 2314 C CA . PRO B 1 123 ? -9.266 -2.35 -11.93 1 85.69 123 PRO B CA 1
ATOM 2315 C C . PRO B 1 123 ? -8.953 -0.865 -12.102 1 85.69 123 PRO B C 1
ATOM 2317 O O . PRO B 1 123 ? -8.453 -0.451 -13.148 1 85.69 123 PRO B O 1
ATOM 2320 N N . ARG B 1 124 ? -9.234 -0.098 -11.094 1 83.31 124 ARG B N 1
ATOM 2321 C CA . ARG B 1 124 ? -8.969 1.335 -11.148 1 83.31 124 ARG B CA 1
ATOM 2322 C C . ARG B 1 124 ? -7.469 1.607 -11.227 1 83.31 124 ARG B C 1
ATOM 2324 O O . ARG B 1 124 ? -7.027 2.488 -11.969 1 83.31 124 ARG B O 1
ATOM 2331 N N . LEU B 1 125 ? -6.766 0.91 -10.469 1 81.12 125 LEU B N 1
ATOM 2332 C CA . LEU B 1 125 ? -5.32 1.096 -10.438 1 81.12 125 LEU B CA 1
ATOM 2333 C C . LEU B 1 125 ? -4.688 0.664 -11.758 1 81.12 125 LEU B C 1
ATOM 2335 O O . LEU B 1 125 ? -3.76 1.311 -12.242 1 81.12 125 LEU B O 1
ATOM 2339 N N . CYS B 1 126 ? -5.184 -0.479 -12.258 1 78.56 126 CYS B N 1
ATOM 2340 C CA . CYS B 1 126 ? -4.648 -0.95 -13.531 1 78.56 126 CYS B CA 1
ATOM 2341 C C . CYS B 1 126 ? -4.883 0.075 -14.633 1 78.56 126 CYS B C 1
ATOM 2343 O O . CYS B 1 126 ? -3.986 0.343 -15.438 1 78.56 126 CYS B O 1
ATOM 2345 N N . ARG B 1 127 ? -6.055 0.638 -14.594 1 75.31 127 ARG B N 1
ATOM 2346 C CA . ARG B 1 127 ? -6.387 1.649 -15.594 1 75.31 127 ARG B CA 1
ATOM 2347 C C . ARG 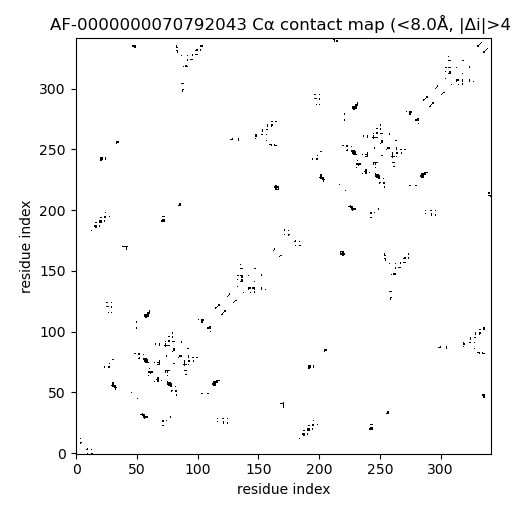B 1 127 ? -5.535 2.902 -15.406 1 75.31 127 ARG B C 1
ATOM 2349 O O . ARG B 1 127 ? -5.062 3.49 -16.375 1 75.31 127 ARG B O 1
ATOM 2356 N N . LYS B 1 128 ? -5.375 3.27 -14.172 1 72.38 128 LYS B N 1
ATOM 2357 C CA . LYS B 1 128 ? -4.672 4.508 -13.852 1 72.38 128 LYS B CA 1
ATOM 2358 C C . LYS B 1 128 ? -3.172 4.367 -14.086 1 72.38 128 LYS B C 1
ATOM 2360 O O . LYS B 1 128 ? -2.535 5.273 -14.625 1 72.38 128 LYS B O 1
ATOM 2365 N N . TYR B 1 129 ? -2.592 3.359 -13.734 1 68.62 129 TYR B N 1
ATOM 2366 C CA . TYR B 1 129 ? -1.138 3.244 -13.711 1 68.62 129 TYR B CA 1
ATOM 2367 C C . TYR B 1 129 ? -0.633 2.494 -14.938 1 68.62 129 TYR B C 1
ATOM 2369 O O . TYR B 1 129 ? 0.506 2.691 -15.367 1 68.62 129 TYR B O 1
ATOM 2377 N N . LEU B 1 130 ? -1.446 1.586 -15.422 1 61.44 130 LEU B N 1
ATOM 2378 C CA . LEU B 1 130 ? -0.96 0.788 -16.531 1 61.44 130 LEU B CA 1
ATOM 2379 C C . LEU B 1 130 ? -1.441 1.364 -17.859 1 61.44 130 LEU B C 1
ATOM 2381 O O . LEU B 1 130 ? -0.773 1.212 -18.891 1 61.44 130 LEU B O 1
ATOM 2385 N N . LEU B 1 131 ? -2.584 2 -17.719 1 58.59 131 LEU B N 1
ATOM 2386 C CA . LEU B 1 131 ? -3.148 2.387 -19.016 1 58.59 131 LEU B CA 1
ATOM 2387 C C . LEU B 1 131 ? -3.105 3.9 -19.188 1 58.59 131 LEU B C 1
ATOM 2389 O O . LEU B 1 131 ? -3.34 4.406 -20.281 1 58.59 131 LEU B O 1
ATOM 2393 N N . THR B 1 132 ? -3.104 4.586 -18.016 1 53.78 132 THR B N 1
ATOM 2394 C CA . THR B 1 132 ? -3.16 6.031 -18.219 1 53.78 132 THR B CA 1
ATOM 2395 C C . THR B 1 132 ? -1.775 6.59 -18.531 1 53.78 132 THR B C 1
ATOM 2397 O O . THR B 1 132 ? -0.812 6.32 -17.812 1 53.78 132 THR B O 1
ATOM 2400 N N . PRO B 1 133 ? -1.747 6.957 -19.656 1 49.75 133 PRO B N 1
ATOM 2401 C CA . PRO B 1 133 ? -0.507 7.637 -20.031 1 49.75 133 PRO B CA 1
ATOM 2402 C C . PRO B 1 133 ? -0.131 8.758 -19.062 1 49.75 133 PRO B C 1
ATOM 2404 O O . PRO B 1 133 ? -1.009 9.367 -18.453 1 49.75 133 PRO B O 1
ATOM 2407 N N . SER B 1 134 ? 1.031 8.734 -18.469 1 49.06 134 SER B N 1
ATOM 2408 C CA . SER B 1 134 ? 1.456 9.836 -17.609 1 49.06 134 SER B CA 1
ATOM 2409 C C . SER B 1 134 ? 1.002 11.18 -18.156 1 49.06 134 SER B C 1
ATOM 2411 O O . SER B 1 134 ? 0.703 11.297 -19.359 1 49.06 134 SER B O 1
ATOM 2413 N N . ARG B 1 135 ? 0.352 11.961 -17.234 1 44.78 135 ARG B N 1
ATOM 2414 C CA . ARG B 1 135 ? -0.057 13.281 -17.688 1 44.78 135 ARG B CA 1
ATOM 2415 C C . ARG B 1 135 ? 0.842 13.781 -18.812 1 44.78 135 ARG B C 1
ATOM 2417 O O . ARG B 1 135 ? 0.362 14.375 -19.781 1 44.78 135 ARG B O 1
ATOM 2424 N N . GLN B 1 136 ? 2.082 13.711 -18.578 1 42.53 136 GLN B N 1
ATOM 2425 C CA . GLN B 1 136 ?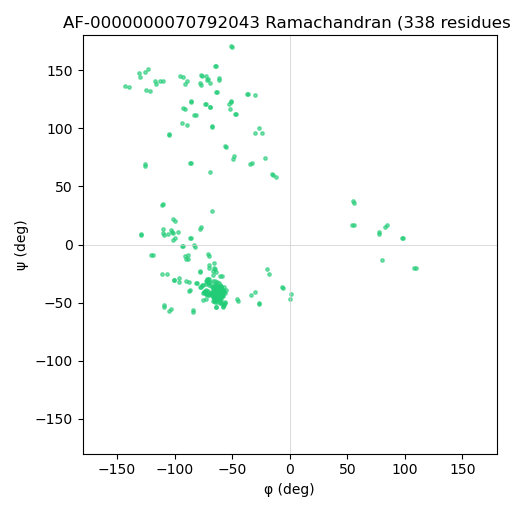 2.996 14.227 -19.594 1 42.53 136 GLN B CA 1
ATOM 2426 C C . GLN B 1 136 ? 2.812 13.5 -20.922 1 42.53 136 GLN B C 1
ATOM 2428 O O . GLN B 1 136 ? 2.936 14.102 -21.984 1 42.53 136 GLN B O 1
ATOM 2433 N N . ALA B 1 137 ? 2.586 12.203 -20.75 1 43.34 137 ALA B N 1
ATOM 2434 C CA . ALA B 1 137 ? 2.408 11.492 -22.016 1 43.34 137 ALA B CA 1
ATOM 2435 C C . ALA B 1 137 ? 1.162 11.984 -22.75 1 43.34 137 ALA B C 1
ATOM 2437 O O . ALA B 1 137 ? 1.133 12.016 -23.984 1 43.34 137 ALA B O 1
ATOM 2438 N N . LYS B 1 138 ? 0.158 12.172 -22.016 1 46.34 138 LYS B N 1
ATOM 2439 C CA . LYS B 1 138 ? -1.05 12.711 -22.625 1 46.34 138 LYS B CA 1
ATOM 2440 C C . LYS B 1 138 ? -0.774 14.055 -23.297 1 46.34 138 LYS B C 1
ATOM 2442 O O . LYS B 1 138 ? -1.292 14.328 -24.391 1 46.34 138 LYS B O 1
ATOM 2447 N N . GLU B 1 139 ? -0.234 14.867 -22.516 1 45.12 139 GLU B N 1
ATOM 2448 C CA . GLU B 1 139 ? -0.019 16.203 -23.078 1 45.12 139 GLU B CA 1
ATOM 2449 C C . GLU B 1 139 ? 0.898 16.141 -24.297 1 45.12 139 GLU B C 1
ATOM 2451 O O . GLU B 1 139 ? 0.766 16.953 -25.219 1 45.12 139 GLU B O 1
ATOM 2456 N N . ARG B 1 140 ? 1.894 15.25 -24.141 1 43.09 140 ARG B N 1
ATOM 2457 C CA . ARG B 1 140 ? 2.83 15.328 -25.266 1 43.09 140 ARG B CA 1
ATOM 2458 C C . ARG B 1 140 ? 2.59 14.195 -26.25 1 43.09 140 ARG B C 1
ATOM 2460 O O . ARG B 1 140 ? 3.379 14 -27.188 1 43.09 140 ARG B O 1
ATOM 2467 N N . HIS B 1 141 ? 1.504 13.586 -26.312 1 45.5 141 HIS B N 1
ATOM 2468 C CA . HIS B 1 141 ? 1.153 12.562 -27.281 1 45.5 141 HIS B CA 1
ATOM 2469 C C . HIS B 1 141 ? 2.178 11.43 -27.297 1 45.5 141 HIS B C 1
ATOM 2471 O O . HIS B 1 141 ? 2.607 10.984 -28.359 1 45.5 141 HIS B O 1
ATOM 2477 N N . TRP B 1 142 ? 2.963 11.398 -26.25 1 46.44 142 TRP B N 1
ATOM 2478 C CA . TRP B 1 142 ? 4.02 10.398 -26.312 1 46.44 142 TRP B CA 1
ATOM 2479 C C . TRP B 1 142 ? 3.439 8.992 -26.203 1 46.44 142 TRP B C 1
ATOM 2481 O O . TRP B 1 142 ? 2.416 8.781 -25.547 1 46.44 142 TRP B O 1
ATOM 2491 N N . GLY B 1 143 ? 3.637 8.211 -27.219 1 41.69 143 GLY B N 1
ATOM 2492 C CA . GLY B 1 143 ? 3.301 6.801 -27.156 1 41.69 143 GLY B CA 1
ATOM 2493 C C . GLY B 1 143 ? 3.879 6.094 -25.953 1 41.69 143 GLY B C 1
ATOM 2494 O O . GLY B 1 143 ? 4.59 6.703 -25.156 1 41.69 143 GLY B O 1
ATOM 2495 N N . PHE B 1 144 ? 3.525 4.91 -25.672 1 43.53 144 PHE B N 1
ATOM 2496 C CA . PHE B 1 144 ? 3.855 4.043 -24.547 1 43.53 144 PHE B CA 1
ATOM 2497 C C . PHE B 1 144 ? 5.355 4.066 -24.266 1 43.53 144 PHE B C 1
ATOM 2499 O O . PHE B 1 144 ? 5.777 4.211 -23.125 1 43.53 144 PHE B O 1
ATOM 2506 N N . VAL B 1 145 ? 6.156 3.938 -25.219 1 42.22 145 VAL B N 1
ATOM 2507 C CA . VAL B 1 145 ? 7.602 3.748 -25.109 1 42.22 145 VAL B CA 1
ATOM 2508 C C . VAL B 1 145 ? 8.266 5.066 -24.734 1 42.22 145 VAL B C 1
ATOM 2510 O O . VAL B 1 145 ? 9.133 5.102 -23.859 1 42.22 145 VAL B O 1
ATOM 2513 N N . ARG B 1 146 ? 7.914 6.023 -25.391 1 43.94 146 ARG B N 1
ATOM 2514 C CA . ARG B 1 146 ? 8.594 7.301 -25.203 1 43.94 146 ARG B CA 1
ATOM 2515 C C . ARG B 1 146 ? 8.242 7.918 -23.859 1 43.94 146 ARG B C 1
ATOM 2517 O O . ARG B 1 146 ? 9.039 8.664 -23.281 1 43.94 146 ARG B O 1
ATOM 2524 N N . GLU B 1 147 ? 7.109 7.68 -23.344 1 45.94 147 GLU B N 1
ATOM 2525 C CA . GLU B 1 147 ? 6.602 8.109 -22.047 1 45.94 147 GLU B CA 1
ATOM 2526 C C . GLU B 1 147 ? 7.496 7.621 -20.906 1 45.94 147 GLU B C 1
ATOM 2528 O O . GLU B 1 147 ? 7.715 8.336 -19.922 1 45.94 147 GLU B O 1
ATOM 2533 N N . HIS B 1 148 ? 7.914 6.555 -20.984 1 44.47 148 HIS B N 1
ATOM 2534 C CA . HIS B 1 148 ? 8.664 5.938 -19.891 1 44.47 148 HIS B CA 1
ATOM 2535 C C . HIS B 1 148 ? 10.148 6.246 -20 1 44.47 148 HIS B C 1
ATOM 2537 O O . HIS B 1 148 ? 10.914 6.008 -19.062 1 44.47 148 HIS B O 1
ATOM 2543 N N . CYS B 1 149 ? 10.578 6.793 -21.172 1 45.84 149 CYS B N 1
ATOM 2544 C CA . CYS B 1 149 ? 12.008 7.012 -21.391 1 45.84 149 CYS B CA 1
ATOM 2545 C C . CYS B 1 149 ? 12.273 8.445 -21.844 1 45.84 149 CYS B C 1
ATOM 2547 O O . CYS B 1 149 ? 13.391 8.766 -22.266 1 45.84 149 CYS B O 1
ATOM 2549 N N . SER B 1 150 ? 11.234 9.32 -21.797 1 48.5 150 SER B N 1
ATOM 2550 C CA . SER B 1 150 ? 11.539 10.555 -22.516 1 48.5 150 SER B CA 1
ATOM 2551 C C . SER B 1 150 ? 12.156 11.594 -21.578 1 48.5 150 SER B C 1
ATOM 2553 O O . SER B 1 150 ? 11.805 11.656 -20.406 1 48.5 150 SER B O 1
ATOM 2555 N N . PRO B 1 151 ? 13.141 12.289 -22 1 50.44 151 PRO B N 1
ATOM 2556 C CA . PRO B 1 151 ? 13.82 13.375 -21.281 1 50.44 151 PRO B CA 1
ATOM 2557 C C . PRO B 1 151 ? 12.859 14.469 -20.828 1 50.44 151 PRO B C 1
ATOM 2559 O O . PRO B 1 151 ? 13.055 15.062 -19.766 1 50.44 151 PRO B O 1
ATOM 2562 N N . ALA B 1 152 ? 11.891 14.836 -21.594 1 48.47 152 ALA B N 1
ATOM 2563 C CA . ALA B 1 152 ? 10.93 15.875 -21.234 1 48.47 152 ALA B CA 1
ATOM 2564 C C . ALA B 1 152 ? 10.133 15.484 -20 1 48.47 152 ALA B C 1
ATOM 2566 O O . ALA B 1 152 ? 9.812 16.328 -19.156 1 48.47 152 ALA B O 1
ATOM 2567 N N . ALA B 1 153 ? 9.836 14.297 -19.969 1 50.88 153 ALA B N 1
ATOM 2568 C CA . ALA B 1 153 ? 9.141 13.781 -18.797 1 50.88 153 ALA B CA 1
ATOM 2569 C C . ALA B 1 153 ? 9.977 13.969 -17.531 1 50.88 153 ALA B C 1
ATOM 2571 O O . ALA B 1 153 ? 9.453 14.312 -16.469 1 50.88 153 ALA B O 1
ATOM 2572 N N . LEU B 1 154 ? 11.211 14 -17.703 1 51.16 154 LEU B N 1
ATOM 2573 C CA . LEU B 1 154 ? 12.141 14.219 -16.609 1 51.16 154 LEU B CA 1
ATOM 2574 C C . LEU B 1 154 ? 12.117 15.68 -16.156 1 51.16 154 LEU B C 1
ATOM 2576 O O . LEU B 1 154 ? 12.156 15.969 -14.961 1 51.16 154 LEU B O 1
ATOM 2580 N N . LYS B 1 155 ? 12.047 16.516 -17.109 1 53.38 155 LYS B N 1
ATOM 2581 C CA . LYS B 1 155 ? 12.008 17.938 -16.766 1 53.38 155 LYS B CA 1
ATOM 2582 C C . LYS B 1 155 ? 10.734 18.297 -16.016 1 53.38 155 LYS B C 1
ATOM 2584 O O . LYS B 1 155 ? 10.766 19.062 -15.055 1 53.38 155 LYS B O 1
ATOM 2589 N N . ALA B 1 156 ? 9.656 17.828 -16.5 1 53.19 156 ALA B N 1
ATOM 2590 C CA . ALA B 1 156 ? 8.398 18.109 -15.828 1 53.19 156 ALA B CA 1
ATOM 2591 C C . ALA B 1 156 ? 8.383 17.531 -14.422 1 53.19 156 ALA B C 1
ATOM 2593 O O . ALA B 1 156 ? 7.91 18.172 -13.477 1 53.19 156 ALA B O 1
ATOM 2594 N N . SER B 1 157 ? 8.914 16.484 -14.344 1 54.66 157 SER B N 1
ATOM 2595 C CA . SER B 1 157 ? 9.039 15.875 -13.023 1 54.66 157 SER B CA 1
ATOM 2596 C C . SER B 1 157 ? 9.906 16.734 -12.102 1 54.66 157 SER B C 1
ATOM 2598 O O . SER B 1 157 ? 9.594 16.891 -10.922 1 54.66 157 SER B O 1
ATOM 2600 N N . ALA B 1 158 ? 10.898 17.297 -12.672 1 55.5 158 ALA B N 1
ATOM 2601 C CA . ALA B 1 158 ? 11.773 18.156 -11.898 1 55.5 158 ALA B CA 1
ATOM 2602 C C . ALA B 1 158 ? 11.023 19.391 -11.391 1 55.5 158 ALA B C 1
ATOM 2604 O O . ALA B 1 158 ? 11.211 19.812 -10.25 1 55.5 158 ALA B O 1
ATOM 2605 N N . SER B 1 159 ? 10.219 19.938 -12.234 1 55.34 159 SER B N 1
ATOM 2606 C CA . SER B 1 159 ? 9.43 21.094 -11.812 1 55.34 159 SER B CA 1
ATOM 2607 C C . SER B 1 159 ? 8.453 20.719 -10.703 1 55.34 159 SER B C 1
ATOM 2609 O O . SER B 1 159 ? 8.227 21.5 -9.773 1 55.34 159 SER B O 1
ATOM 2611 N N . TYR B 1 160 ? 7.996 19.625 -10.844 1 52.19 160 TYR B N 1
ATOM 2612 C CA . TYR B 1 160 ? 7.086 19.172 -9.805 1 52.19 160 TYR B CA 1
ATOM 2613 C C . TYR B 1 160 ? 7.832 18.906 -8.5 1 52.19 160 TYR B C 1
ATOM 2615 O O . TYR B 1 160 ? 7.305 19.172 -7.414 1 52.19 160 TYR B O 1
ATOM 2623 N N . VAL B 1 161 ? 9.016 18.547 -8.68 1 52.59 161 VAL B N 1
ATOM 2624 C CA . VAL B 1 161 ? 9.859 18.312 -7.512 1 52.59 161 VAL B CA 1
ATOM 2625 C C . VAL B 1 161 ? 10.094 19.625 -6.777 1 52.59 161 VAL B C 1
ATOM 2627 O O . VAL B 1 161 ? 9.961 19.703 -5.555 1 52.59 161 VAL B O 1
ATOM 2630 N N . VAL B 1 162 ? 10.461 20.547 -7.586 1 53.66 162 VAL B N 1
ATOM 2631 C CA . VAL B 1 162 ? 10.719 21.859 -6.996 1 53.66 162 VAL B CA 1
ATOM 2632 C C . VAL B 1 162 ? 9.445 22.406 -6.352 1 53.66 162 VAL B C 1
ATOM 2634 O O . VAL B 1 162 ? 9.469 22.906 -5.227 1 53.66 162 VAL B O 1
ATOM 2637 N N . ALA B 1 163 ? 8.414 22.297 -7.113 1 49.31 163 ALA B N 1
ATOM 2638 C CA . ALA B 1 163 ? 7.137 22.75 -6.582 1 49.31 163 ALA B CA 1
ATOM 2639 C C . ALA B 1 163 ? 6.746 21.969 -5.336 1 49.31 163 ALA B C 1
ATOM 2641 O O . ALA B 1 163 ? 6.195 22.531 -4.383 1 49.31 163 ALA B O 1
ATOM 2642 N N . GLY B 1 164 ? 6.91 20.766 -5.52 1 43.81 164 GLY B N 1
ATOM 2643 C CA . GLY B 1 164 ? 6.629 19.922 -4.375 1 43.81 164 GLY B CA 1
ATOM 2644 C C . GLY B 1 164 ? 7.496 20.234 -3.17 1 43.81 164 GLY B C 1
ATOM 2645 O O . GLY B 1 164 ? 7.02 20.188 -2.033 1 43.81 164 GLY B O 1
ATOM 2646 N N . PHE B 1 165 ? 8.773 20.406 -3.572 1 44 165 PHE B N 1
ATOM 2647 C CA . PHE B 1 165 ? 9.688 20.797 -2.504 1 44 165 PHE B CA 1
ATOM 2648 C C . PHE B 1 165 ? 9.32 22.172 -1.953 1 44 165 PHE B C 1
ATOM 2650 O O . PHE B 1 165 ? 9.445 22.422 -0.752 1 44 165 PHE B O 1
ATOM 2657 N N . VAL B 1 166 ? 9.141 23.141 -2.998 1 41.09 166 VAL B N 1
ATOM 2658 C CA . VAL B 1 166 ? 8.68 24.453 -2.564 1 41.09 166 VAL B CA 1
ATOM 2659 C C . VAL B 1 166 ? 7.195 24.391 -2.207 1 41.09 166 VAL B C 1
ATOM 2661 O O . VAL B 1 166 ? 6.66 25.297 -1.57 1 41.09 166 VAL B O 1
ATOM 2664 N N . GLY B 1 167 ? 6.535 23.656 -3.08 1 36.91 167 GLY B N 1
ATOM 2665 C CA . GLY B 1 167 ? 5.094 23.516 -2.986 1 36.91 167 GLY B CA 1
ATOM 2666 C C . GLY B 1 167 ? 4.574 23.609 -1.562 1 36.91 167 GLY B C 1
ATOM 2667 O O . GLY B 1 167 ? 5.156 23.016 -0.646 1 36.91 167 GLY B O 1
ATOM 2668 N N . ILE B 1 168 ? 3.551 24.531 -1.471 1 33.69 168 ILE B N 1
ATOM 2669 C CA . ILE B 1 168 ? 2.234 24.922 -0.988 1 33.69 168 ILE B CA 1
ATOM 2670 C C . ILE B 1 168 ? 1.342 23.703 -0.841 1 33.69 168 ILE B C 1
ATOM 2672 O O . ILE B 1 168 ? 1.212 22.906 -1.775 1 33.69 168 ILE B O 1
ATOM 2676 N N . GLY B 1 169 ? 1.188 23.109 0.229 1 28.75 169 GLY B N 1
ATOM 2677 C CA . GLY B 1 169 ? 0.07 22.312 0.708 1 28.75 169 GLY B CA 1
ATOM 2678 C C . GLY B 1 169 ? -1.176 22.453 -0.145 1 28.75 169 GLY B C 1
ATOM 2679 O O . GLY B 1 169 ? -1.76 23.531 -0.22 1 28.75 169 GLY B O 1
ATOM 2680 N N . SER B 1 170 ? -1.146 22.156 -1.429 1 23.06 170 SER B N 1
ATOM 2681 C CA . SER B 1 170 ? -2.463 22.453 -1.98 1 23.06 170 SER B CA 1
ATOM 2682 C C . SER B 1 170 ? -3.562 22.219 -0.953 1 23.06 170 SER B C 1
ATOM 2684 O O . SER B 1 170 ? -3.801 21.078 -0.551 1 23.06 170 SER B O 1
ATOM 2686 N N . VAL B 1 171 ? -3.621 23.078 0.059 1 20.8 171 VAL B N 1
ATOM 2687 C CA . VAL B 1 171 ? -4.949 23.281 0.627 1 20.8 171 VAL B CA 1
ATOM 2688 C C . VAL B 1 171 ? -5.953 23.562 -0.488 1 20.8 171 VAL B C 1
ATOM 2690 O O . VAL B 1 171 ? -5.641 24.281 -1.439 1 20.8 171 VAL B O 1
#

Nearest PDB structures (foldseek):
  8avf-assembly1_C  TM=2.600E-01  e=1.641E+00  Homo sapiens
  8avf-assembly1_E  TM=2.600E-01  e=1.641E+00  Homo sapiens
  8avo-assembly1_A  TM=2.636E-01  e=2.086E+00  Homo sapiens
  8avf-assembly1_C  TM=2.559E-01  e=2.445E+00  Homo sapiens
  8avf-assembly1_E  TM=2.559E-01  e=2.445E+00  Homo sapiens

Secondary structure (DSSP, 8-state):
-HHHHHTT-HHHHHHHHHHHHHHHHHHHHHTB-----------TT--HHHHHHHTB--EESSS-HHHHHHHTTT-SSHHHHHH-TT---HHHHHHHHHHHHHHHHHTT---PPPEEIIIIIHHHHIIIIIIS--HHHHHHT--HHHHHH-HHHHHHHHHHHHHHHHT----/-HHHHHTT-HHHHHHHHHHHHHHHHHHHHHTB-----------TT--HHHHHHHTB--EESSS-HHHHHHHTTT-SSHHHHHH-TT---HHHHHHHHHHHHHHHHHTT---PPPEEIIIIIHHHHIIIIIIS--HHHHHHT--HHHHHH-HHHHHHHHHHHHHHHH-----

Solvent-accessible surface area (backbone atoms only — not comparable to full-atom values): 18436 Å² total; per-residue (Å²): 106,67,70,34,42,73,69,70,37,37,62,64,47,51,51,49,50,52,51,38,32,44,53,41,50,46,53,58,55,58,26,44,52,84,70,71,78,64,74,68,64,58,57,90,80,62,55,66,40,56,54,30,44,69,36,27,34,29,44,30,72,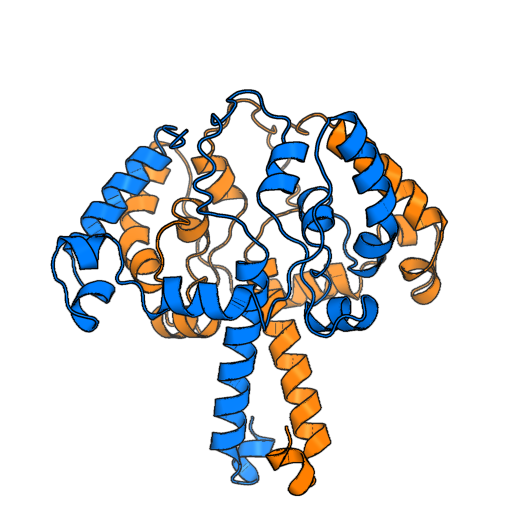80,72,46,69,70,59,24,21,60,74,46,69,28,48,20,44,24,30,45,36,57,56,41,66,80,57,63,40,35,53,54,28,58,60,28,40,60,51,46,45,55,55,33,45,75,71,68,43,80,79,73,77,62,41,43,35,72,82,52,37,45,57,51,48,46,47,52,47,72,62,39,59,50,68,60,16,60,74,62,68,39,54,81,70,47,48,61,68,36,69,64,51,32,52,55,46,38,52,48,44,51,40,38,50,69,56,62,61,88,87,106,67,70,34,43,74,69,70,36,38,64,65,48,51,52,51,50,53,50,38,33,44,52,43,50,47,54,58,54,56,27,44,51,84,69,70,76,66,74,69,58,38,55,88,82,61,51,66,34,56,55,32,42,69,36,27,35,29,44,29,72,82,70,46,69,69,58,24,22,60,76,46,69,27,47,22,44,25,30,43,37,58,58,42,64,80,59,65,39,34,53,53,27,57,62,28,40,62,51,48,46,55,55,33,46,75,70,69,43,80,80,74,77,63,42,43,34,71,81,53,37,46,58,51,47,45,45,52,47,73,61,38,58,50,69,61,17,60,74,62,67,41,53,80,68,49,50,64,68,35,68,67,53,34,52,55,45,35,52,47,39,49,37,43,60,67,43,71,71,75,66

Sequence (342 aa):
MVVFAIAGDFWPWALQFVATLWVSTFLVVASHEFEDDTQGGAVNGEDWGIDQLEHANDLTVIGNRYVDCFLSAGLSSHRVHHVLPFQRSGFANIVTEDVLREEAAKFGVEWLPAKGFITDRLPRLCRKYLLTPSRQAKERHWGFVREHCSPAALKASASYVVAGFVGIGSVMVVFAIAGDFWPWALQFVATLWVSTFLVVASHEFEDDTQGGAVNGEDWGIDQLEHANDLTVIGNRYVDCFLSAGLSSHRVHHVLPFQRSGFANIVTEDVLREEAAKFGVEWLPAKGFITDRLPRLCRKYLLTPSRQAKERHWGFVREHCSPAALKASASYVVAGFVGIGSV

Foldseek 3Di:
DVVCVVVVNVVVVVVVVVVLVVLLVLLVVLQFDDDPPPPDDPPVPDDQLLVLQVGGAAEDAPPDLVVRCVSNVLCNLVSLCSNVVVPPHSVVSVVCVVVSCVVCVVVVHHDDDHYYCPPPRVVVCCCVPVVDQPPVCVVVVPPPVCSVVPVVVVVVVVVVVVVVVVPPPVD/DVVCVVVVNVVVVVVVVVVLVVLLVLLVVLQFDDDPPPPDALPVPDDQLLVLQVGGAQEDAPPDLVVRCVSNVLCNLVSLCSNPVVPPHSVVSVVCVVVSCVVCVVVVHHDDDHYYCVPPRVVVCCCVPVPDQPPVCVVVVPPPVCSVVPVVVVVVVVVVVVCVVVPDSRD

pLDDT: mean 72.77, std 20.94, range [20.8, 96.19]

Radius of gyration: 20.73 Å; Cα contacts (8 Å, |Δi|>4): 427; chains: 2; bounding box: 39×57×58 Å